Protein AF-A0A2B7Y6G8-F1 (afdb_monomer)

Organism: 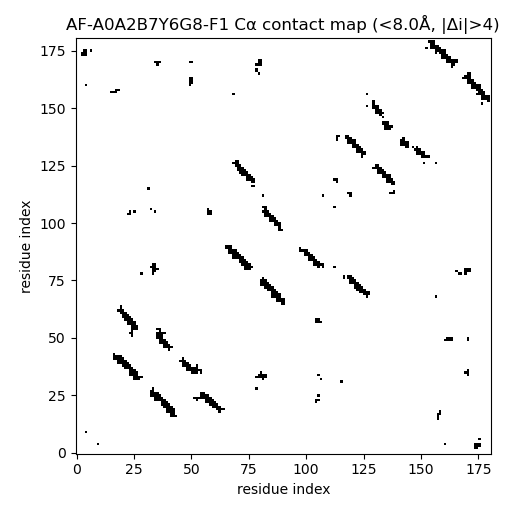NCBI:txid1447875

Nearest PDB structures (foldseek):
  7fdp-assembly1_A  TM=6.425E-01  e=4.457E-06  Photorhabdus akhurstii
  3x0u-assembly2_B  TM=7.146E-01  e=7.059E-05  Vibrio parahaemolyticus M0605
  7v4z-assembly4_G  TM=5.806E-01  e=6.514E-02  Hordeum vulgare
  1ouw-assembly2_C  TM=4.441E-01  e=1.500E-01  Calystegia sepium
  8xea-assembly1_E  TM=1.673E-01  e=2.803E-01  Severe acute respiratory syndrome coronavirus 2

Secondary structure (DSSP, 8-state):
--SB--GGGG-SS--SPPEEEEEEEEEEETTEEEEEEEEEEETTS-EEEEE---SEEEEEEEPPTT-EEEEEEEEEETTEEEEEEEEEE----SS--PPPEEEEESS--HHHHHHH-SEEEEEEEETTTTEEEEEEEETTEEEEPSSPPEEPPSSEEEEEEEES-SGGGPPEEEEEEE---

Mean predicted aligned error: 9.43 Å

Sequence (181 aa):
MPWIAPEKLLWEDGGSDRVVSVAAYQA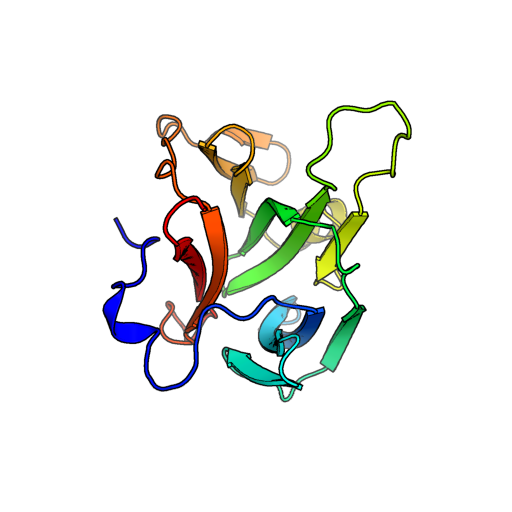SVYKTQYISGLIFTYKSGITRKIGRASGDLTRAITCSDCERLSLLEIFYGRYGLLKITLHFKVPTASHHSSEPQSLVLSSYTQESINRIEASVCHDYIDFSNSVYKRFLVEKNSHKEDDRPEQKLPDKEVIGLWGTNLGEHGALQLGVIFGKNR

Solvent-accessible surface area (backbone atoms only — not comparable to full-atom values): 10407 Å² total; per-residue (Å²): 138,84,60,68,66,63,77,78,80,72,65,82,79,76,78,99,51,50,74,31,30,49,32,33,11,32,41,76,55,96,90,41,64,27,45,35,14,36,37,40,29,27,71,87,66,53,70,50,77,29,55,49,70,80,50,52,76,68,49,73,49,78,56,64,96,66,52,40,79,35,34,40,37,39,33,32,44,94,74,29,28,42,34,39,36,45,29,32,38,65,88,70,98,67,96,69,82,68,77,69,50,71,44,74,53,44,96,62,52,75,72,54,48,53,72,77,39,71,49,32,41,36,41,41,40,31,61,78,76,31,38,35,46,52,30,40,40,36,66,96,43,83,41,70,42,93,66,77,77,39,76,50,73,98,42,40,77,56,48,73,49,56,39,46,81,33,76,97,52,12,44,41,76,38,55,36,72,40,77,71,129

pLDDT: mean 73.21, std 13.63, range [35.16, 90.31]

Structure (mmCIF, N/CA/C/O backbone):
data_AF-A0A2B7Y6G8-F1
#
_entry.id   AF-A0A2B7Y6G8-F1
#
loop_
_atom_site.group_PDB
_atom_site.id
_atom_site.type_symbol
_atom_site.label_atom_id
_atom_site.label_alt_id
_atom_site.label_comp_id
_atom_site.label_asym_id
_atom_site.label_entity_id
_atom_site.label_seq_id
_atom_site.pdbx_PDB_ins_code
_atom_site.Cartn_x
_atom_site.Cartn_y
_atom_site.Cartn_z
_atom_site.occupancy
_atom_site.B_iso_or_equiv
_atom_site.auth_seq_id
_atom_site.auth_comp_id
_atom_site.auth_asym_id
_atom_site.auth_atom_id
_atom_site.pdbx_PDB_model_num
ATOM 1 N N . MET A 1 1 ? -11.370 13.623 -8.833 1.00 37.81 1 MET A N 1
ATOM 2 C CA . MET A 1 1 ? -11.078 12.969 -7.540 1.00 37.81 1 MET A CA 1
ATOM 3 C C . MET A 1 1 ? -11.288 11.468 -7.690 1.00 37.81 1 MET A C 1
ATOM 5 O O . MET A 1 1 ? -12.436 11.110 -7.915 1.00 37.81 1 MET A O 1
ATOM 9 N N . PRO A 1 2 ? -10.250 10.607 -7.635 1.00 42.81 2 PRO A N 1
ATOM 10 C CA . PRO A 1 2 ? -10.459 9.164 -7.793 1.00 42.81 2 PRO A CA 1
ATOM 11 C C . PRO A 1 2 ? -10.188 8.300 -6.541 1.00 42.81 2 PRO A C 1
ATOM 13 O O . PRO A 1 2 ? -10.292 7.086 -6.637 1.00 42.81 2 PRO A O 1
ATOM 16 N N . TRP A 1 3 ? -9.869 8.861 -5.367 1.00 50.62 3 TRP A N 1
ATOM 17 C CA . TRP A 1 3 ? -9.418 8.044 -4.213 1.00 50.62 3 TRP A CA 1
ATOM 18 C C . TRP A 1 3 ? -10.522 7.609 -3.244 1.00 50.62 3 TRP A C 1
ATOM 20 O O . TRP A 1 3 ? -10.269 6.834 -2.325 1.00 50.62 3 TRP A O 1
ATOM 30 N N . ILE A 1 4 ? -11.745 8.096 -3.442 1.00 48.38 4 ILE A N 1
ATOM 31 C CA . ILE A 1 4 ? -12.898 7.713 -2.632 1.00 48.38 4 ILE A CA 1
ATOM 32 C C . ILE A 1 4 ? -13.690 6.714 -3.468 1.00 48.38 4 ILE A C 1
ATOM 34 O O . ILE A 1 4 ? -14.324 7.099 -4.452 1.00 48.38 4 ILE A O 1
ATOM 38 N N . ALA A 1 5 ? -13.629 5.430 -3.102 1.00 46.47 5 ALA A N 1
ATOM 39 C CA . ALA A 1 5 ? -14.579 4.467 -3.646 1.00 46.47 5 ALA A CA 1
ATOM 40 C C . ALA A 1 5 ? -15.995 4.970 -3.341 1.00 46.47 5 ALA A C 1
ATOM 42 O O . ALA A 1 5 ? -16.239 5.444 -2.225 1.00 46.47 5 ALA A O 1
ATOM 43 N N . PRO A 1 6 ? -16.943 4.848 -4.285 1.00 39.66 6 PRO A N 1
ATOM 44 C CA . PRO A 1 6 ? -18.342 5.062 -3.970 1.00 39.66 6 PRO A CA 1
ATOM 45 C C . PRO A 1 6 ? -18.679 4.151 -2.793 1.00 39.66 6 PRO A C 1
ATOM 47 O O . PRO A 1 6 ? -18.501 2.938 -2.912 1.00 39.66 6 PRO A O 1
ATOM 50 N N . GLU A 1 7 ? -19.156 4.719 -1.679 1.00 39.88 7 GLU A N 1
ATOM 51 C CA . GLU A 1 7 ? -19.520 3.968 -0.467 1.00 39.88 7 GLU A CA 1
ATOM 52 C C . GLU A 1 7 ? -20.321 2.706 -0.825 1.00 39.88 7 GLU A C 1
ATOM 54 O O . GLU A 1 7 ? -20.121 1.677 -0.205 1.00 39.88 7 GLU A O 1
ATOM 59 N N . LYS A 1 8 ? -21.131 2.743 -1.893 1.00 35.16 8 LYS A N 1
ATOM 60 C CA . LYS A 1 8 ? -21.985 1.655 -2.395 1.00 35.16 8 LYS A CA 1
ATOM 61 C C . LYS A 1 8 ? -21.280 0.445 -3.028 1.00 35.16 8 LYS A C 1
ATOM 63 O O . LYS A 1 8 ? -21.886 -0.616 -3.043 1.00 35.16 8 LYS A O 1
ATOM 68 N N . LEU A 1 9 ? -20.044 0.552 -3.523 1.00 38.16 9 LEU A N 1
ATOM 69 C CA . LEU A 1 9 ? -19.341 -0.577 -4.170 1.00 38.16 9 LEU A CA 1
ATOM 70 C C . LEU A 1 9 ? -18.739 -1.575 -3.156 1.00 38.16 9 LEU A C 1
ATOM 72 O O . LEU A 1 9 ? -18.184 -2.595 -3.546 1.00 38.16 9 LEU A O 1
ATOM 76 N N . LEU A 1 10 ? -18.827 -1.267 -1.856 1.00 44.69 10 LEU A N 1
ATOM 77 C CA . LEU A 1 10 ? -18.097 -1.942 -0.776 1.00 44.69 10 LEU A CA 1
ATOM 78 C C . LEU A 1 10 ? -18.972 -2.785 0.165 1.00 44.69 10 LEU A C 1
ATOM 80 O O . LEU A 1 10 ? -18.423 -3.521 0.991 1.00 44.69 10 LEU A O 1
ATOM 84 N N . TRP A 1 11 ? -20.300 -2.698 0.028 1.00 41.97 11 TRP A N 1
ATOM 85 C CA . TRP A 1 11 ? -21.286 -3.344 0.911 1.00 41.97 11 TRP A CA 1
ATOM 86 C C . TRP A 1 11 ? -22.008 -4.535 0.285 1.00 41.97 11 TRP A C 1
ATOM 88 O O . TRP A 1 11 ? -23.081 -4.896 0.763 1.00 41.97 11 TRP A O 1
ATOM 98 N N . GLU A 1 12 ? -21.452 -5.173 -0.743 1.00 40.09 12 GLU A N 1
ATOM 99 C CA . GLU A 1 12 ? -21.888 -6.542 -1.025 1.00 40.09 12 GLU A CA 1
ATOM 100 C C . GLU A 1 12 ? -21.250 -7.461 0.032 1.00 40.09 12 GLU A C 1
ATOM 102 O O . GLU A 1 12 ? -20.060 -7.777 0.011 1.00 40.09 12 GLU A O 1
ATOM 107 N N . ASP A 1 13 ? -22.087 -7.722 1.037 1.00 36.41 13 ASP A N 1
ATOM 108 C CA . ASP A 1 13 ? -22.003 -8.602 2.199 1.00 36.41 13 ASP A CA 1
ATOM 109 C C . ASP A 1 13 ? -20.893 -8.363 3.243 1.00 36.41 13 ASP A C 1
ATOM 111 O O . ASP A 1 13 ? -19.731 -8.754 3.107 1.00 36.41 13 ASP A O 1
ATOM 115 N N . GLY A 1 14 ? -21.318 -7.796 4.382 1.00 42.91 14 GLY A N 1
ATOM 116 C CA . GLY A 1 14 ? -20.795 -8.197 5.692 1.00 42.91 14 GLY A CA 1
ATOM 117 C C . GLY A 1 14 ? -19.979 -7.169 6.474 1.00 42.91 14 GLY A C 1
ATOM 118 O O . GLY A 1 14 ? -18.786 -7.363 6.646 1.00 42.91 14 GLY A O 1
ATOM 119 N N . GLY A 1 15 ? -20.645 -6.157 7.046 1.00 48.34 15 GLY A N 1
ATOM 120 C CA . GLY A 1 15 ? -20.218 -5.474 8.280 1.00 48.34 15 GLY A CA 1
ATOM 121 C C . GLY A 1 15 ? -18.879 -4.711 8.285 1.00 48.34 15 GLY A C 1
ATOM 122 O O . GLY A 1 15 ? -17.998 -4.873 7.451 1.00 48.34 15 GLY A O 1
ATOM 123 N N . SER A 1 16 ? -18.716 -3.835 9.279 1.00 54.84 16 SER A N 1
ATOM 124 C CA . SER A 1 16 ? -17.438 -3.172 9.572 1.00 54.84 16 SER A CA 1
ATOM 125 C C . SER A 1 16 ? -16.535 -4.147 10.326 1.00 54.84 16 SER A C 1
ATOM 127 O O . SER A 1 16 ? -16.486 -4.114 11.557 1.00 54.84 16 SER A O 1
ATOM 129 N N . ASP A 1 17 ? -15.856 -5.026 9.599 1.00 63.72 17 ASP A N 1
ATOM 130 C CA . ASP A 1 17 ? -14.901 -5.968 10.172 1.00 63.72 17 ASP A CA 1
ATOM 131 C C . ASP A 1 17 ? -13.452 -5.490 9.998 1.00 63.72 17 ASP A C 1
ATOM 133 O O . ASP A 1 17 ? -13.108 -4.810 9.032 1.00 63.72 17 ASP A O 1
ATOM 137 N N . ARG A 1 18 ? -12.590 -5.814 10.963 1.00 69.19 18 ARG A N 1
ATOM 138 C CA . ARG A 1 18 ? -11.219 -5.303 11.039 1.00 69.19 18 ARG A CA 1
ATOM 139 C C . ARG A 1 18 ? -10.257 -6.215 10.284 1.00 69.19 18 ARG A C 1
ATOM 141 O O . ARG A 1 18 ? -10.278 -7.422 10.493 1.00 69.19 18 ARG A O 1
ATOM 1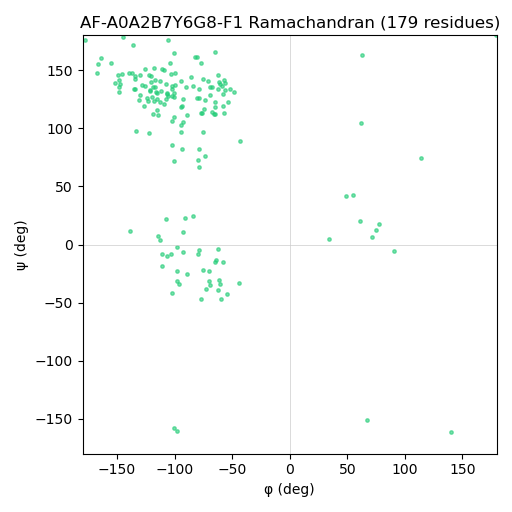48 N N . VAL A 1 19 ? -9.344 -5.641 9.497 1.00 73.44 19 VAL A N 1
ATOM 149 C CA . VAL A 1 19 ? -8.229 -6.384 8.885 1.00 73.44 19 VAL A CA 1
ATOM 150 C C . VAL A 1 19 ? -7.287 -6.913 9.974 1.00 73.44 19 VAL A C 1
ATOM 152 O O . VAL A 1 19 ? -6.744 -6.144 10.771 1.00 73.44 19 VAL A O 1
ATOM 155 N N . VAL A 1 20 ? -7.095 -8.231 9.989 1.00 75.75 20 VAL A N 1
ATOM 156 C CA . VAL A 1 20 ? -6.141 -8.937 10.856 1.00 75.75 20 VAL A CA 1
ATOM 157 C C . VAL A 1 20 ? -4.982 -9.517 10.070 1.00 75.75 20 VAL A C 1
ATOM 159 O O . VAL A 1 20 ? -3.966 -9.817 10.676 1.00 75.75 20 VAL A O 1
ATOM 162 N N . SER A 1 21 ? -5.095 -9.675 8.749 1.00 78.56 21 SER A N 1
ATOM 163 C CA . SER A 1 21 ? -3.962 -10.086 7.929 1.00 78.56 21 SER A CA 1
ATOM 164 C C . SER A 1 21 ? -3.969 -9.470 6.544 1.00 78.56 21 SER A C 1
ATOM 166 O O . SER A 1 21 ? -5.028 -9.250 5.957 1.00 78.56 21 SER A O 1
ATOM 168 N N . VAL A 1 22 ? -2.771 -9.212 6.020 1.00 80.69 22 VAL A N 1
ATOM 169 C CA . VAL A 1 22 ? -2.559 -8.788 4.637 1.00 80.69 22 VAL A CA 1
ATOM 170 C C . VAL A 1 22 ? -1.482 -9.658 4.012 1.00 80.69 22 VAL A C 1
ATOM 172 O O . VAL A 1 22 ? -0.392 -9.797 4.570 1.00 80.69 22 VAL A O 1
ATOM 175 N N . ALA A 1 23 ? -1.790 -10.213 2.844 1.00 84.94 23 ALA A N 1
ATOM 176 C CA . ALA A 1 23 ? -0.856 -10.918 1.987 1.00 84.94 23 ALA A CA 1
ATOM 177 C C . ALA A 1 23 ? -0.705 -10.189 0.653 1.00 84.94 23 ALA A C 1
ATOM 179 O O . ALA A 1 23 ? -1.701 -9.788 0.054 1.00 84.94 23 ALA A O 1
ATOM 180 N N . ALA A 1 24 ? 0.529 -10.036 0.176 1.00 87.12 24 ALA A N 1
ATOM 181 C CA . ALA A 1 24 ? 0.819 -9.401 -1.108 1.00 87.12 24 ALA A CA 1
ATOM 182 C C . ALA A 1 24 ? 1.473 -10.373 -2.084 1.00 87.12 24 ALA A C 1
ATOM 184 O O . ALA A 1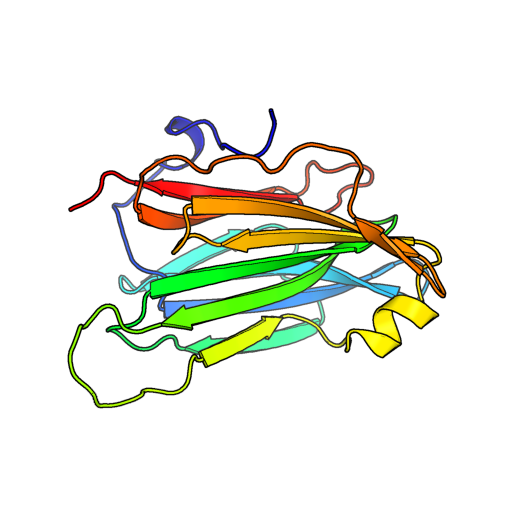 24 ? 2.307 -11.187 -1.691 1.00 87.12 24 ALA A O 1
ATOM 185 N N . TYR A 1 25 ? 1.092 -10.257 -3.353 1.00 87.44 25 TYR A N 1
ATOM 186 C CA . TYR A 1 25 ? 1.554 -11.103 -4.443 1.00 87.44 25 TYR A CA 1
ATOM 187 C C . TYR A 1 25 ? 2.211 -10.253 -5.511 1.00 87.44 25 TYR A C 1
ATOM 189 O O . TYR A 1 25 ? 1.633 -9.257 -5.954 1.00 87.44 25 TYR A O 1
ATOM 197 N N . GLN A 1 26 ? 3.380 -10.673 -5.976 1.00 87.38 26 GLN A N 1
ATOM 198 C CA . GLN A 1 26 ? 4.112 -9.976 -7.024 1.00 87.38 26 GLN A CA 1
ATOM 199 C C . GLN A 1 26 ? 4.109 -10.749 -8.341 1.00 87.38 26 GLN A C 1
ATOM 201 O O . GLN A 1 26 ? 4.027 -11.977 -8.367 1.00 87.38 26 GLN A O 1
ATOM 206 N N . ALA A 1 27 ? 4.172 -10.003 -9.440 1.00 84.81 27 ALA A N 1
ATOM 207 C CA . ALA A 1 27 ? 4.374 -10.539 -10.774 1.00 84.81 27 ALA A CA 1
ATOM 208 C C . ALA A 1 27 ? 5.430 -9.714 -11.510 1.00 84.81 27 ALA A C 1
ATOM 210 O O . ALA A 1 27 ? 5.472 -8.484 -11.403 1.00 84.81 27 ALA A O 1
ATOM 211 N N . SER A 1 28 ? 6.254 -10.403 -12.298 1.00 84.56 28 SER A N 1
ATOM 212 C CA . SER A 1 28 ? 7.268 -9.744 -13.110 1.00 84.56 28 SER A CA 1
ATOM 213 C C . SER A 1 28 ? 6.645 -9.150 -14.368 1.00 84.56 28 SER A C 1
ATOM 215 O O . SER A 1 28 ? 6.005 -9.852 -15.151 1.00 84.56 28 SER A O 1
ATOM 217 N N . VAL A 1 29 ? 6.882 -7.861 -14.586 1.00 80.19 29 VAL A N 1
ATOM 218 C CA . VAL A 1 29 ? 6.559 -7.139 -15.816 1.00 80.19 29 VAL A CA 1
ATOM 219 C C . VAL A 1 29 ? 7.842 -6.453 -16.274 1.00 80.19 29 VAL A C 1
ATOM 221 O O . VAL A 1 29 ? 8.434 -5.675 -15.533 1.00 80.19 29 VAL A O 1
ATOM 224 N N . TYR A 1 30 ? 8.329 -6.791 -17.471 1.00 81.44 30 TYR A N 1
ATOM 225 C CA . TYR A 1 30 ? 9.591 -6.270 -18.025 1.00 81.44 30 TYR A CA 1
ATOM 226 C C . TYR A 1 30 ? 10.798 -6.335 -17.064 1.00 81.44 30 TYR A C 1
ATOM 228 O O . TYR A 1 30 ? 11.610 -5.415 -17.024 1.00 81.44 30 TYR A O 1
ATOM 236 N N . LYS A 1 31 ? 10.950 -7.446 -16.323 1.00 82.44 31 LYS A N 1
ATOM 237 C CA . LYS A 1 31 ? 12.016 -7.683 -15.319 1.00 82.44 31 LYS A CA 1
ATOM 238 C C . LYS A 1 31 ? 11.893 -6.865 -14.022 1.00 82.44 31 LYS A C 1
ATOM 240 O O . LYS A 1 31 ? 12.764 -6.981 -13.163 1.00 82.44 31 LYS A O 1
ATOM 245 N N . THR A 1 32 ? 10.801 -6.128 -13.838 1.00 82.38 32 THR A N 1
ATOM 246 C CA . THR A 1 32 ? 10.465 -5.431 -12.589 1.00 82.38 32 THR A CA 1
ATOM 247 C C . THR A 1 32 ? 9.309 -6.143 -11.891 1.00 82.38 32 THR A C 1
ATOM 249 O O . THR A 1 32 ? 8.367 -6.588 -12.541 1.00 82.38 32 THR A O 1
ATOM 252 N N . GLN A 1 33 ? 9.383 -6.300 -10.570 1.00 85.88 33 GLN A N 1
ATOM 253 C CA . GLN A 1 33 ? 8.357 -6.967 -9.767 1.00 85.88 33 GLN A CA 1
ATOM 254 C C . GLN A 1 33 ? 7.301 -5.962 -9.304 1.00 85.88 33 GLN A C 1
ATOM 256 O O . GLN A 1 33 ? 7.564 -5.121 -8.450 1.00 85.88 33 GLN A O 1
ATOM 261 N N . TYR A 1 34 ? 6.084 -6.067 -9.821 1.00 86.12 34 TYR A N 1
ATOM 262 C CA . TYR A 1 34 ? 4.971 -5.229 -9.375 1.00 86.12 34 TYR A CA 1
ATOM 263 C C . TYR A 1 34 ? 4.041 -6.024 -8.469 1.00 86.12 34 TYR A C 1
ATOM 265 O O . TYR A 1 34 ? 3.845 -7.226 -8.660 1.00 86.12 34 TYR A O 1
ATOM 273 N N . ILE A 1 35 ? 3.441 -5.351 -7.489 1.00 87.50 35 ILE A N 1
ATOM 274 C CA . ILE A 1 35 ? 2.355 -5.914 -6.691 1.00 87.50 35 ILE A CA 1
ATOM 275 C C . ILE A 1 35 ? 1.173 -6.133 -7.634 1.00 87.50 35 ILE A C 1
ATOM 277 O O . ILE A 1 35 ? 0.573 -5.196 -8.157 1.00 87.50 35 ILE A O 1
ATOM 281 N N . SER A 1 36 ? 0.869 -7.403 -7.854 1.00 85.38 36 SER A N 1
ATOM 282 C CA . SER A 1 36 ? -0.159 -7.879 -8.774 1.00 85.38 36 SER A CA 1
ATOM 283 C C . SER A 1 36 ? -1.467 -8.210 -8.064 1.00 85.38 36 SER A C 1
ATOM 285 O O . SER A 1 36 ? -2.526 -8.183 -8.690 1.00 85.38 36 SER A O 1
ATOM 287 N N . GLY A 1 37 ? -1.416 -8.494 -6.760 1.00 85.94 37 GLY A N 1
ATOM 288 C CA . GLY A 1 37 ? -2.601 -8.750 -5.960 1.00 85.94 37 GLY A CA 1
ATOM 289 C C . GLY A 1 37 ? -2.360 -8.660 -4.460 1.00 85.94 3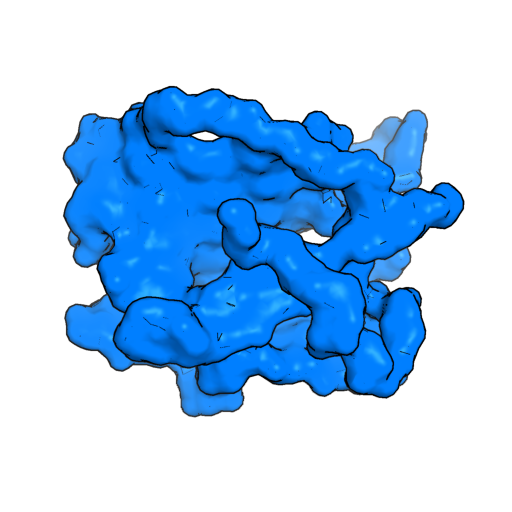7 GLY A C 1
ATOM 290 O O . GLY A 1 37 ? -1.234 -8.770 -3.978 1.00 85.94 37 GLY A O 1
ATOM 291 N N . LEU A 1 38 ? -3.452 -8.481 -3.728 1.00 85.00 38 LEU A N 1
ATOM 292 C CA . LEU A 1 38 ? -3.507 -8.433 -2.275 1.00 85.00 38 LEU A CA 1
ATOM 293 C C . LEU A 1 38 ? -4.611 -9.371 -1.785 1.00 85.00 38 LEU A C 1
ATOM 295 O O . LEU A 1 38 ? -5.643 -9.520 -2.439 1.00 85.00 38 LEU A O 1
ATOM 299 N N . ILE A 1 39 ? -4.413 -9.994 -0.632 1.00 85.00 39 ILE A N 1
ATOM 300 C CA . ILE A 1 39 ? -5.463 -10.705 0.096 1.00 85.00 39 ILE A CA 1
ATOM 301 C C . ILE A 1 39 ? -5.528 -10.121 1.500 1.00 85.00 39 ILE A C 1
ATOM 303 O O . ILE A 1 39 ? -4.521 -10.068 2.199 1.00 85.00 39 ILE A O 1
ATOM 307 N N . PHE A 1 40 ? -6.719 -9.696 1.896 1.00 79.88 40 PHE A N 1
ATOM 308 C CA . PHE A 1 40 ? -7.031 -9.194 3.223 1.00 79.88 40 PHE A CA 1
ATOM 309 C C . PHE A 1 40 ? -7.832 -10.248 3.966 1.00 79.88 40 PHE A C 1
ATOM 311 O O . PHE A 1 40 ? -8.853 -10.695 3.450 1.00 79.88 40 PHE A O 1
ATOM 318 N N . THR A 1 41 ? -7.403 -10.611 5.167 1.00 80.31 41 THR A N 1
ATOM 319 C CA . THR A 1 41 ? -8.188 -11.435 6.089 1.00 80.31 41 THR A CA 1
ATOM 320 C C . THR A 1 41 ? -8.700 -10.545 7.202 1.00 80.31 41 THR A C 1
ATOM 322 O O . THR A 1 41 ? -7.929 -9.788 7.800 1.00 80.31 41 THR A O 1
ATOM 325 N N . TYR A 1 42 ? -9.992 -10.637 7.478 1.00 77.38 42 TYR A N 1
ATOM 326 C CA . TYR A 1 42 ? -10.655 -9.875 8.523 1.00 77.38 42 TYR A CA 1
ATOM 327 C C . TYR A 1 42 ? -10.876 -10.726 9.779 1.00 77.38 42 TYR A C 1
ATOM 329 O O . TYR A 1 42 ? -10.743 -11.950 9.736 1.00 77.38 42 TYR A O 1
ATOM 337 N N . LYS A 1 43 ? -11.181 -10.091 10.915 1.00 74.88 43 LYS A N 1
ATOM 338 C CA . LYS A 1 43 ? -11.326 -10.767 12.214 1.00 74.88 43 LYS A CA 1
ATOM 339 C C . LYS A 1 43 ? -12.446 -11.812 12.225 1.00 74.88 43 LYS A C 1
ATOM 341 O O . LYS A 1 43 ? -12.314 -12.822 12.907 1.00 74.88 43 LYS A O 1
ATOM 346 N N . SER A 1 44 ? -13.507 -11.616 11.446 1.00 76.12 44 SER A N 1
ATOM 347 C CA . SER A 1 44 ? -14.564 -12.615 11.215 1.00 76.12 44 SER A CA 1
ATOM 348 C C . SER A 1 44 ? -14.078 -13.874 10.494 1.00 76.12 44 SER A C 1
ATOM 350 O O . SER A 1 44 ? -14.810 -14.857 10.435 1.00 76.12 44 SER A O 1
ATOM 352 N N . GLY A 1 45 ? -12.874 -13.851 9.916 1.00 77.88 45 GLY A N 1
ATOM 353 C CA . GLY A 1 45 ? -12.345 -14.902 9.051 1.00 77.88 45 GLY A CA 1
ATOM 354 C C . GLY A 1 45 ? -12.664 -14.702 7.568 1.00 77.88 45 GLY A C 1
ATOM 355 O O . GLY A 1 45 ? -12.142 -15.445 6.740 1.00 77.88 45 GLY A O 1
ATOM 356 N N . ILE A 1 46 ? -13.465 -13.692 7.203 1.00 80.25 46 ILE A N 1
ATOM 357 C CA . ILE A 1 46 ? -13.703 -13.344 5.796 1.00 80.25 46 ILE A CA 1
ATOM 358 C C . ILE A 1 46 ? -12.374 -12.959 5.141 1.00 80.25 46 ILE A C 1
ATOM 360 O O . ILE A 1 46 ? -11.568 -12.230 5.719 1.00 80.25 46 ILE A O 1
ATOM 364 N N . THR A 1 47 ? -12.156 -13.420 3.911 1.00 80.12 47 THR A N 1
ATOM 365 C CA . THR A 1 47 ? -11.010 -13.017 3.092 1.00 80.12 47 THR A CA 1
ATOM 366 C C . THR A 1 47 ? -11.471 -12.276 1.849 1.00 80.12 47 THR A C 1
ATOM 368 O O . THR A 1 47 ? -12.326 -12.779 1.120 1.00 80.12 47 THR A O 1
ATOM 371 N N . ARG A 1 48 ? -10.872 -11.120 1.554 1.00 78.25 48 ARG A N 1
ATOM 372 C CA . ARG A 1 48 ? -11.100 -10.382 0.307 1.00 78.25 48 ARG A CA 1
ATOM 373 C C . ARG A 1 48 ? -9.828 -10.330 -0.516 1.00 78.25 48 ARG A C 1
ATOM 375 O O . ARG A 1 48 ? -8.763 -9.969 -0.023 1.00 78.25 48 ARG A O 1
ATOM 382 N N . LYS A 1 49 ? -9.957 -10.680 -1.790 1.00 81.62 49 LYS A N 1
ATOM 383 C CA . LYS A 1 49 ? -8.873 -10.648 -2.766 1.00 81.62 49 LYS A CA 1
ATOM 384 C C . LYS A 1 49 ? -9.019 -9.417 -3.643 1.00 81.62 49 LYS A C 1
ATOM 386 O O . LYS A 1 49 ? -10.093 -9.151 -4.172 1.00 81.62 49 LYS A O 1
ATOM 391 N N . ILE A 1 50 ? -7.913 -8.717 -3.835 1.00 80.62 50 ILE A N 1
ATOM 392 C CA . ILE A 1 50 ? -7.797 -7.594 -4.750 1.00 80.62 50 ILE A CA 1
ATOM 393 C C . ILE A 1 50 ? -6.761 -7.962 -5.797 1.00 80.62 50 ILE A C 1
ATOM 395 O O . ILE A 1 50 ? -5.629 -8.318 -5.481 1.00 80.62 50 ILE A O 1
ATOM 399 N N . GLY A 1 51 ? -7.166 -7.916 -7.056 1.00 79.31 51 GLY A N 1
ATOM 400 C CA . GLY A 1 51 ? -6.303 -8.228 -8.178 1.00 79.31 51 GLY A CA 1
ATOM 401 C C . GLY A 1 51 ? -5.850 -9.684 -8.293 1.00 79.31 51 GLY A C 1
ATOM 402 O O . GLY A 1 51 ? -6.559 -10.625 -7.924 1.00 79.31 51 GLY A O 1
ATOM 403 N N . ARG A 1 52 ? -4.666 -9.899 -8.874 1.00 82.19 52 ARG A N 1
ATOM 404 C CA . ARG A 1 52 ? -4.138 -11.221 -9.231 1.00 82.19 52 ARG A CA 1
ATOM 405 C C . ARG A 1 52 ? -3.248 -11.799 -8.128 1.00 82.19 52 ARG A C 1
ATOM 407 O O . ARG A 1 52 ? -2.029 -11.808 -8.212 1.00 82.19 52 ARG A O 1
ATOM 414 N N . ALA A 1 53 ? -3.876 -12.389 -7.120 1.00 80.19 53 ALA A N 1
ATOM 415 C CA . ALA A 1 53 ? -3.199 -13.225 -6.125 1.00 80.19 53 ALA A CA 1
ATOM 416 C C . ALA A 1 53 ? -2.908 -14.641 -6.665 1.00 80.19 53 ALA A C 1
ATOM 418 O O . ALA A 1 53 ? -3.566 -15.602 -6.274 1.00 80.19 53 ALA A O 1
ATOM 419 N N . SER A 1 54 ? -2.023 -14.748 -7.657 1.00 73.69 54 SER A N 1
ATOM 420 C CA . SER A 1 54 ? -1.531 -16.032 -8.194 1.00 73.69 54 SER A CA 1
ATOM 421 C C . SER A 1 54 ? -0.022 -16.013 -8.476 1.00 73.69 54 SER A C 1
ATOM 423 O O . SER A 1 54 ? 0.457 -16.858 -9.227 1.00 73.69 54 SER A O 1
ATOM 425 N N . GLY A 1 55 ? 0.680 -14.982 -7.998 1.00 69.44 55 GLY A N 1
ATOM 426 C CA . GLY A 1 55 ? 2.123 -14.795 -8.167 1.00 69.44 55 GLY A CA 1
ATOM 427 C C . GLY A 1 55 ? 2.908 -15.210 -6.925 1.00 69.44 55 GLY A C 1
ATOM 428 O O . GLY A 1 55 ? 2.398 -15.955 -6.087 1.00 69.44 55 GLY A O 1
ATOM 429 N N . ASP A 1 56 ? 4.124 -14.689 -6.784 1.00 77.69 56 ASP A N 1
ATOM 430 C CA . ASP A 1 56 ? 4.973 -14.984 -5.630 1.00 77.69 56 ASP A CA 1
ATOM 431 C C . ASP A 1 56 ? 4.447 -14.259 -4.390 1.00 77.69 56 ASP A C 1
ATOM 433 O O . ASP A 1 56 ? 4.278 -13.034 -4.396 1.00 77.69 56 ASP A O 1
ATOM 437 N N . LEU A 1 57 ? 4.182 -15.016 -3.321 1.00 80.75 57 LEU A N 1
ATOM 438 C CA . LEU A 1 57 ? 3.795 -14.455 -2.032 1.00 80.75 57 LEU A CA 1
ATOM 439 C C . LEU A 1 57 ? 4.990 -13.700 -1.447 1.00 80.75 57 LEU A C 1
ATOM 441 O O . LEU A 1 57 ? 5.997 -14.297 -1.078 1.00 80.75 57 LEU A O 1
ATOM 445 N N . THR A 1 58 ? 4.864 -12.384 -1.325 1.00 71.25 58 THR A N 1
ATOM 446 C CA . THR A 1 58 ? 5.923 -11.550 -0.755 1.00 71.25 58 THR A CA 1
ATOM 447 C C . THR A 1 58 ? 5.949 -11.670 0.763 1.00 71.25 58 THR A C 1
ATOM 449 O O . THR A 1 58 ? 7.009 -11.822 1.365 1.00 71.25 58 THR A O 1
ATOM 452 N N . ARG A 1 59 ? 4.778 -11.568 1.403 1.00 68.69 59 ARG A N 1
ATOM 453 C CA . ARG A 1 59 ? 4.645 -11.603 2.864 1.00 68.69 59 ARG A CA 1
ATOM 454 C C . ARG A 1 59 ? 3.186 -11.781 3.266 1.00 68.69 59 ARG A C 1
ATOM 456 O O . ARG A 1 59 ? 2.320 -11.255 2.575 1.00 68.69 59 ARG A O 1
ATOM 463 N N . ALA A 1 60 ? 2.941 -12.460 4.386 1.00 64.25 60 ALA A N 1
ATOM 464 C CA . ALA A 1 60 ? 1.669 -12.487 5.108 1.00 64.25 60 ALA A CA 1
ATOM 465 C C . ALA A 1 60 ? 1.937 -12.092 6.566 1.00 64.25 60 ALA A C 1
ATOM 467 O O . ALA A 1 60 ? 2.953 -12.502 7.130 1.00 64.25 60 ALA A O 1
ATOM 468 N N . ILE A 1 61 ? 1.094 -11.246 7.158 1.00 65.31 61 ILE A N 1
ATOM 469 C CA . ILE A 1 61 ? 1.337 -10.694 8.504 1.00 65.31 61 ILE A CA 1
ATOM 470 C C . ILE A 1 61 ? 0.038 -10.656 9.289 1.00 65.31 61 ILE A C 1
ATOM 472 O O . ILE A 1 61 ? -1.003 -10.432 8.682 1.00 65.31 61 ILE A O 1
ATOM 476 N N . THR A 1 62 ? 0.107 -10.842 10.607 1.00 67.00 62 THR A N 1
ATOM 477 C CA . THR A 1 62 ? -1.031 -10.698 11.521 1.00 67.00 62 THR A CA 1
ATOM 478 C C . THR A 1 62 ? -0.953 -9.356 12.257 1.00 67.00 62 THR A C 1
ATOM 480 O O . THR A 1 62 ? 0.086 -9.038 12.832 1.00 67.00 62 THR A O 1
ATOM 483 N N . CYS A 1 63 ? -2.024 -8.564 12.233 1.00 66.88 63 CYS A N 1
ATOM 484 C CA . CYS A 1 63 ? -2.141 -7.293 12.953 1.00 66.88 63 CYS A CA 1
ATOM 485 C C . CYS A 1 63 ? -2.623 -7.526 14.395 1.00 66.88 63 CYS A C 1
ATOM 487 O O . CYS A 1 63 ? -3.484 -8.378 14.621 1.00 66.88 63 CYS A O 1
ATOM 489 N N . SER A 1 64 ? -2.129 -6.741 15.359 1.00 68.69 64 SER A N 1
ATOM 490 C CA . SER A 1 64 ? -2.559 -6.846 16.761 1.00 68.69 64 SER A CA 1
ATOM 491 C C . SER A 1 64 ? -3.947 -6.241 16.981 1.00 68.69 64 SER A C 1
ATOM 493 O O . SER A 1 64 ? -4.265 -5.192 16.427 1.00 68.69 64 SER A O 1
ATOM 495 N N . ASP A 1 65 ? -4.762 -6.850 17.844 1.00 66.69 65 ASP A N 1
ATOM 496 C CA . ASP A 1 65 ? -6.177 -6.523 18.090 1.00 66.69 65 ASP A CA 1
ATOM 497 C C . ASP A 1 65 ? -6.468 -5.076 18.536 1.00 66.69 65 ASP A C 1
ATOM 499 O O . ASP A 1 65 ? -7.609 -4.618 18.409 1.00 66.69 65 ASP A O 1
ATOM 503 N N . CYS A 1 66 ? -5.452 -4.325 18.969 1.00 69.75 66 CYS A N 1
ATOM 504 C CA . CYS A 1 66 ? -5.592 -2.952 19.468 1.00 69.75 66 CYS A CA 1
ATOM 505 C C . CYS A 1 66 ? -5.076 -1.876 18.505 1.00 69.75 66 CYS A C 1
ATOM 507 O O . CYS A 1 66 ? -5.315 -0.694 18.725 1.00 69.75 66 CYS A O 1
ATOM 509 N N . GLU A 1 67 ? -4.388 -2.251 17.429 1.00 75.12 67 GLU A N 1
ATOM 510 C CA . GLU A 1 67 ? -3.766 -1.256 16.551 1.00 75.12 67 GLU A CA 1
ATOM 511 C C . GLU A 1 67 ? -4.746 -0.646 15.532 1.00 75.12 67 GLU A C 1
ATOM 513 O O . GLU A 1 67 ? -5.821 -1.176 15.243 1.00 75.12 67 GLU A O 1
ATOM 518 N N . ARG A 1 68 ? -4.391 0.502 14.969 1.00 76.44 68 ARG A N 1
ATOM 519 C CA . ARG A 1 68 ? -5.105 1.164 13.878 1.00 76.44 68 ARG A CA 1
ATOM 520 C C . ARG A 1 68 ? -4.109 1.613 12.828 1.00 76.44 68 ARG A C 1
ATOM 522 O O . ARG A 1 68 ? -2.989 1.988 13.165 1.00 76.44 68 ARG A O 1
ATOM 529 N N . LEU A 1 69 ? -4.517 1.554 11.563 1.00 80.25 69 LEU A N 1
ATOM 530 C CA . LEU A 1 69 ? -3.705 2.049 10.458 1.00 80.25 69 LEU A CA 1
ATOM 531 C C . LEU A 1 69 ? -3.576 3.572 10.597 1.00 80.25 69 LEU A C 1
ATOM 533 O O . LEU A 1 69 ? -4.564 4.289 10.477 1.00 80.25 69 LEU A O 1
ATOM 537 N N . SER A 1 70 ? -2.370 4.055 10.879 1.00 85.31 70 SER A N 1
ATOM 538 C CA . SER A 1 70 ? -2.086 5.476 11.095 1.00 85.31 70 SER A CA 1
ATOM 539 C C . SER A 1 70 ? -1.534 6.167 9.855 1.00 85.31 70 SER A C 1
ATOM 541 O O . SER A 1 70 ? -1.762 7.358 9.671 1.00 85.31 70 SER A O 1
ATOM 543 N N . LEU A 1 71 ? -0.790 5.427 9.031 1.00 87.94 71 LEU A N 1
ATOM 544 C CA . LEU A 1 71 ? -0.146 5.938 7.826 1.00 87.94 71 LEU A CA 1
ATOM 545 C C . LEU A 1 71 ? -0.095 4.835 6.762 1.00 87.94 71 LEU A C 1
ATOM 547 O O . LEU A 1 71 ? 0.199 3.676 7.062 1.00 87.94 71 LEU A O 1
ATOM 551 N N . LEU A 1 72 ? -0.381 5.208 5.520 1.00 88.75 72 LEU A N 1
ATOM 552 C CA . LEU A 1 72 ? -0.248 4.371 4.336 1.00 88.75 72 LEU A CA 1
ATOM 553 C C . LEU A 1 72 ? 0.676 5.069 3.335 1.00 88.75 72 LEU A C 1
ATOM 555 O O . LEU A 1 72 ? 0.406 6.191 2.917 1.00 88.75 72 LEU A O 1
ATOM 559 N N . GLU A 1 73 ? 1.746 4.385 2.944 1.00 90.31 73 GLU A N 1
ATOM 560 C CA . GLU A 1 73 ? 2.657 4.828 1.888 1.00 90.31 73 GLU A CA 1
ATOM 561 C C . GLU A 1 73 ? 2.529 3.901 0.683 1.00 90.31 73 GLU A C 1
ATOM 563 O O . GLU A 1 73 ? 2.568 2.676 0.825 1.00 90.31 73 GLU A O 1
ATOM 568 N N . ILE A 1 74 ? 2.393 4.467 -0.512 1.00 89.19 74 ILE A N 1
ATOM 569 C CA . ILE A 1 74 ? 2.241 3.704 -1.752 1.00 89.19 74 ILE A CA 1
ATOM 570 C C . ILE A 1 74 ? 3.224 4.239 -2.783 1.00 89.19 74 ILE A C 1
ATOM 572 O O . ILE A 1 74 ? 3.188 5.414 -3.131 1.00 89.19 74 ILE A O 1
ATOM 576 N N . PHE A 1 75 ? 4.058 3.356 -3.319 1.00 88.38 75 PHE A N 1
ATOM 577 C CA . PHE A 1 75 ? 4.931 3.645 -4.448 1.00 88.38 75 PHE A CA 1
ATOM 578 C C . PHE A 1 75 ? 4.394 2.959 -5.691 1.00 88.38 75 PHE A C 1
ATOM 580 O O . PHE A 1 75 ? 4.156 1.746 -5.679 1.00 88.38 75 PHE A O 1
ATOM 587 N N . TYR A 1 76 ? 4.263 3.710 -6.777 1.00 87.38 76 TYR A N 1
ATOM 588 C CA . TYR A 1 76 ? 3.891 3.171 -8.078 1.00 87.38 76 TYR A CA 1
ATOM 589 C C . TYR A 1 76 ? 4.765 3.750 -9.183 1.00 87.38 76 TYR A C 1
ATOM 591 O O . TYR A 1 76 ? 5.052 4.946 -9.228 1.00 87.38 76 TYR A O 1
ATOM 599 N N . GLY A 1 77 ? 5.227 2.847 -10.041 1.00 84.69 77 GLY A N 1
ATOM 600 C CA . GLY A 1 77 ? 6.028 3.160 -11.214 1.00 84.69 77 GLY A CA 1
ATOM 601 C C . GLY A 1 77 ? 5.169 3.206 -12.468 1.00 84.69 77 GLY A C 1
ATOM 602 O O . GLY A 1 77 ? 3.940 3.288 -12.407 1.00 84.69 77 GLY A O 1
ATOM 603 N N . ARG A 1 78 ? 5.824 3.078 -13.621 1.00 81.75 78 ARG A N 1
ATOM 604 C CA . ARG A 1 78 ? 5.169 3.183 -14.929 1.00 81.75 78 ARG A CA 1
ATOM 605 C C . ARG A 1 78 ? 4.078 2.130 -15.149 1.00 81.75 78 ARG A C 1
ATOM 607 O O . ARG A 1 78 ? 3.099 2.418 -15.827 1.00 81.75 78 ARG A O 1
ATOM 614 N N . TYR A 1 79 ? 4.252 0.924 -14.608 1.00 81.25 79 TYR A N 1
ATOM 615 C CA . TYR A 1 79 ? 3.369 -0.218 -14.889 1.00 81.25 79 TYR A CA 1
ATOM 616 C C . TYR A 1 79 ? 2.555 -0.705 -13.682 1.00 81.25 79 TYR A C 1
ATOM 618 O O . TYR A 1 79 ? 1.878 -1.727 -13.776 1.00 81.25 79 TYR A O 1
ATOM 626 N N . GLY A 1 80 ? 2.594 0.013 -12.555 1.00 84.94 80 GLY A N 1
ATOM 627 C CA . GLY A 1 80 ? 1.752 -0.288 -11.398 1.00 84.94 80 GLY A CA 1
ATOM 628 C C . GLY A 1 80 ? 2.448 -0.143 -10.049 1.00 84.94 80 GLY A C 1
ATOM 629 O O . GLY A 1 80 ? 3.482 0.514 -9.918 1.00 84.94 80 GLY A O 1
ATOM 630 N N . LEU A 1 81 ? 1.849 -0.763 -9.029 1.00 87.38 81 LEU A N 1
ATOM 631 C CA . LEU A 1 81 ? 2.301 -0.691 -7.640 1.00 87.38 81 LEU A CA 1
ATOM 632 C C . LEU A 1 81 ? 3.628 -1.431 -7.446 1.00 87.38 81 LEU A C 1
ATOM 634 O O . LEU A 1 81 ? 3.755 -2.601 -7.795 1.00 87.38 81 LEU A O 1
ATOM 638 N N . LEU A 1 82 ? 4.601 -0.765 -6.836 1.00 87.94 82 LEU A N 1
ATOM 639 C CA . LEU A 1 82 ? 5.921 -1.316 -6.518 1.00 87.94 82 LEU A CA 1
ATOM 640 C C . LEU A 1 82 ? 6.029 -1.699 -5.042 1.00 87.94 82 LEU A C 1
ATOM 642 O O . LEU A 1 82 ? 6.597 -2.739 -4.699 1.00 87.94 82 LEU A O 1
ATOM 646 N N . LYS A 1 83 ? 5.502 -0.846 -4.159 1.00 88.62 83 LYS A N 1
ATOM 647 C CA . LYS A 1 83 ? 5.616 -1.006 -2.709 1.00 88.62 83 LYS A CA 1
ATOM 648 C C . LYS A 1 83 ? 4.429 -0.381 -1.998 1.00 88.62 83 LYS A C 1
ATOM 650 O O . LYS A 1 83 ? 4.013 0.719 -2.340 1.00 88.62 83 LYS A O 1
ATOM 655 N N . ILE A 1 84 ? 3.933 -1.077 -0.983 1.00 88.56 84 ILE A N 1
ATOM 656 C CA . ILE A 1 84 ? 2.969 -0.547 -0.020 1.00 88.56 84 ILE A CA 1
ATOM 657 C C . ILE A 1 84 ? 3.605 -0.654 1.365 1.00 88.56 84 ILE A C 1
ATOM 659 O O . ILE A 1 84 ? 4.119 -1.718 1.713 1.00 88.56 84 ILE A O 1
ATOM 663 N N . THR A 1 85 ? 3.561 0.418 2.151 1.00 88.75 85 THR A N 1
ATOM 664 C CA . THR A 1 85 ? 3.897 0.387 3.576 1.00 88.75 85 THR A CA 1
ATOM 665 C C . THR A 1 85 ? 2.661 0.726 4.398 1.00 88.75 85 THR A C 1
ATOM 667 O O . THR A 1 85 ? 2.043 1.767 4.192 1.00 88.75 85 THR A O 1
ATOM 670 N N . LEU A 1 86 ? 2.305 -0.144 5.339 1.00 85.69 86 LEU A N 1
ATOM 671 C CA . LEU A 1 86 ? 1.210 0.059 6.285 1.00 85.69 86 LEU A CA 1
ATOM 672 C C . LEU A 1 86 ? 1.798 0.301 7.672 1.00 85.69 86 LEU A C 1
ATOM 674 O O . LEU A 1 86 ? 2.501 -0.560 8.194 1.00 85.69 86 LEU A O 1
ATOM 678 N N . HIS A 1 87 ? 1.501 1.442 8.275 1.00 86.62 87 HIS A N 1
ATOM 679 C CA . HIS A 1 87 ? 1.965 1.791 9.616 1.00 86.62 87 HIS A CA 1
ATOM 680 C C . HIS A 1 87 ? 0.810 1.714 10.597 1.00 86.62 87 HIS A C 1
ATOM 682 O O . HIS A 1 87 ? -0.213 2.372 10.401 1.00 86.62 87 HIS A O 1
ATOM 688 N N . PHE A 1 88 ? 0.986 0.941 11.660 1.00 82.06 88 PHE A N 1
ATOM 689 C CA . PHE A 1 88 ? -0.023 0.708 12.679 1.00 82.06 88 PHE A CA 1
ATOM 690 C C . PHE A 1 88 ? 0.387 1.332 14.019 1.00 82.06 88 PHE A C 1
ATOM 692 O O . PHE A 1 88 ? 1.558 1.304 14.399 1.00 82.06 88 PHE A O 1
ATOM 699 N N . LYS A 1 89 ? -0.583 1.912 14.736 1.00 80.69 89 LYS A N 1
ATOM 700 C CA . LYS A 1 89 ? -0.407 2.504 16.073 1.00 80.69 89 LYS A CA 1
ATOM 701 C C . LYS A 1 89 ? -1.559 2.123 16.998 1.00 80.69 89 LYS A C 1
ATOM 703 O O . LYS A 1 89 ? -2.695 2.000 16.547 1.00 80.69 89 LYS A O 1
ATOM 708 N N . VAL A 1 90 ? -1.289 1.975 18.293 1.00 76.25 90 VAL A N 1
ATOM 709 C CA . VAL A 1 90 ? -2.333 1.772 19.312 1.00 76.25 90 VAL A CA 1
ATOM 710 C C . VAL A 1 90 ? -2.966 3.125 19.678 1.00 76.25 90 VAL A C 1
ATOM 712 O O . VAL A 1 90 ? -2.233 4.040 20.061 1.00 76.25 90 VAL A O 1
ATOM 715 N N . PRO A 1 91 ? -4.300 3.288 19.603 1.00 65.19 91 PRO A N 1
ATOM 716 C CA . PRO A 1 91 ? -4.972 4.526 19.995 1.00 65.19 91 PRO A CA 1
ATOM 717 C C . PRO A 1 91 ? -5.134 4.622 21.525 1.00 65.19 91 PRO A C 1
ATOM 719 O O . PRO A 1 91 ? -6.234 4.463 22.036 1.00 65.19 91 PRO A O 1
ATOM 722 N N . THR A 1 92 ? -4.068 4.867 22.297 1.00 62.03 92 THR A N 1
ATOM 723 C CA . THR A 1 92 ? -4.209 5.219 23.732 1.00 62.03 92 THR A CA 1
ATOM 724 C C . THR A 1 92 ? -3.117 6.151 24.256 1.00 62.03 92 THR A C 1
ATOM 726 O O . THR A 1 92 ? -1.938 6.001 23.950 1.00 62.03 92 THR A O 1
ATOM 729 N N . ALA A 1 93 ? -3.550 7.080 25.114 1.00 48.88 93 ALA A N 1
ATOM 730 C CA . ALA A 1 93 ? -2.847 8.246 25.649 1.00 48.88 93 ALA A CA 1
ATOM 731 C C . ALA A 1 93 ? -1.935 7.993 26.875 1.00 48.88 93 ALA A C 1
ATOM 733 O O . ALA A 1 93 ? -1.689 8.913 27.650 1.00 48.88 93 ALA A O 1
ATOM 734 N N . SER A 1 94 ? -1.423 6.780 27.095 1.00 43.50 94 SER A N 1
ATOM 735 C CA . SER A 1 94 ? -0.612 6.480 28.287 1.00 43.50 94 SER A CA 1
ATOM 736 C C . SER A 1 94 ? 0.661 5.711 27.947 1.00 43.50 94 SER A C 1
ATOM 738 O O . SER A 1 94 ? 0.621 4.497 27.791 1.00 43.50 94 SER A O 1
ATOM 740 N N . HIS A 1 95 ? 1.762 6.464 27.837 1.00 40.78 95 HIS A N 1
ATOM 741 C CA . HIS A 1 95 ? 3.175 6.205 28.186 1.00 40.78 95 HIS A CA 1
ATOM 742 C C . HIS A 1 95 ? 3.843 4.817 28.067 1.00 40.78 95 HIS A C 1
ATOM 744 O O . HIS A 1 95 ? 5.032 4.716 28.363 1.00 40.78 95 HIS A O 1
ATOM 750 N N . HIS A 1 96 ? 3.199 3.777 27.550 1.00 44.97 96 HIS A N 1
ATOM 751 C CA . HIS A 1 96 ? 3.881 2.570 27.099 1.00 44.97 96 HIS A CA 1
ATOM 752 C C . HIS A 1 96 ? 3.962 2.606 25.580 1.00 44.97 96 HIS A C 1
ATOM 754 O O . HIS A 1 96 ? 3.094 2.109 24.869 1.00 44.97 96 HIS A O 1
ATOM 760 N N . SER A 1 97 ? 5.021 3.277 25.123 1.00 45.00 97 SER A N 1
ATOM 761 C CA . SER A 1 97 ? 5.541 3.291 23.756 1.00 45.00 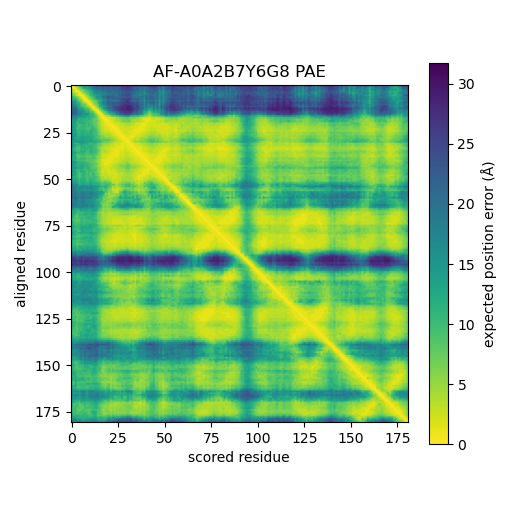97 SER A CA 1
ATOM 762 C C . SER A 1 97 ? 5.548 1.878 23.166 1.00 45.00 97 SER A C 1
ATOM 764 O O . SER A 1 97 ? 6.533 1.151 23.286 1.00 45.00 97 SER A O 1
ATOM 766 N N . SER A 1 98 ? 4.445 1.475 22.539 1.00 54.00 98 SER A N 1
ATOM 767 C CA . SER A 1 98 ? 4.466 0.377 21.579 1.00 54.00 98 SER A CA 1
ATOM 768 C C . SER A 1 98 ? 5.120 0.966 20.337 1.00 54.00 98 SER A C 1
ATOM 770 O O . SER A 1 98 ? 4.609 1.952 19.799 1.00 54.00 98 SER A O 1
ATOM 772 N N . GLU A 1 99 ? 6.282 0.453 19.934 1.00 58.03 99 GLU A N 1
ATOM 773 C CA . GLU A 1 99 ? 6.924 0.933 18.712 1.00 58.03 99 GLU A CA 1
ATOM 774 C C . GLU A 1 99 ? 5.945 0.788 17.534 1.00 58.03 99 GLU A C 1
ATOM 776 O O . GLU A 1 99 ? 5.297 -0.255 17.410 1.00 58.03 99 GLU A O 1
ATOM 781 N N . PRO A 1 100 ? 5.785 1.822 16.691 1.00 62.06 100 PRO A N 1
ATOM 782 C CA . PRO A 1 100 ? 4.874 1.765 15.557 1.00 62.06 100 PRO A CA 1
ATOM 783 C C . PRO A 1 100 ? 5.250 0.601 14.636 1.00 62.06 100 PRO A C 1
ATOM 785 O O . PRO A 1 100 ? 6.346 0.562 14.070 1.00 62.06 100 PRO A O 1
ATOM 788 N N . GLN A 1 101 ? 4.328 -0.345 14.458 1.00 74.44 101 GLN A N 1
ATOM 789 C CA . GLN A 1 101 ? 4.559 -1.492 13.594 1.00 74.44 101 GLN A CA 1
ATOM 790 C C . GLN A 1 101 ? 4.409 -1.060 12.132 1.00 74.44 101 GLN A C 1
ATOM 792 O O . GLN A 1 101 ? 3.322 -0.712 11.670 1.00 74.44 101 GLN A O 1
ATOM 797 N N . SER A 1 102 ? 5.518 -1.088 11.392 1.00 79.69 102 SER A N 1
ATOM 798 C CA . SER A 1 102 ? 5.550 -0.792 9.956 1.00 79.69 102 SER A CA 1
ATOM 799 C C . SER A 1 102 ? 5.598 -2.085 9.148 1.00 79.69 102 SER A C 1
ATOM 801 O O . SER A 1 102 ? 6.470 -2.931 9.356 1.00 79.69 102 SER A O 1
ATOM 803 N N . LEU A 1 103 ? 4.681 -2.244 8.198 1.00 79.69 103 LEU A N 1
ATOM 804 C CA . LEU A 1 103 ? 4.579 -3.420 7.34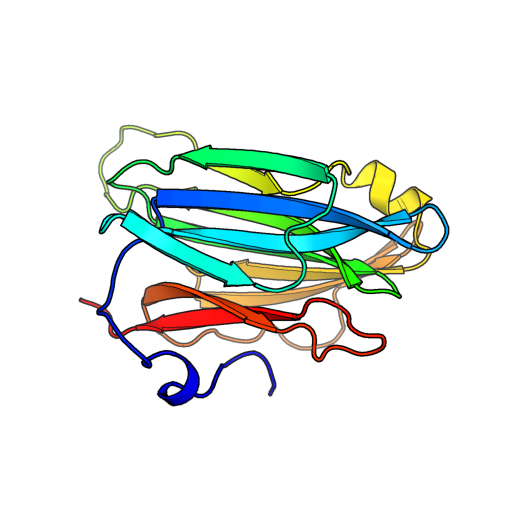0 1.00 79.69 103 LEU A CA 1
ATOM 805 C C . LEU A 1 103 ? 4.870 -3.043 5.898 1.00 79.69 103 LEU A C 1
ATOM 807 O O . LEU A 1 103 ? 4.070 -2.371 5.257 1.00 79.69 103 LEU A O 1
ATOM 811 N N . VAL A 1 104 ? 5.992 -3.525 5.373 1.00 85.12 104 VAL A N 1
ATOM 812 C CA . VAL A 1 104 ? 6.360 -3.340 3.968 1.00 85.12 104 VAL A CA 1
ATOM 813 C C . VAL A 1 104 ? 5.904 -4.551 3.157 1.00 85.12 104 VAL A C 1
ATOM 815 O O . VAL A 1 104 ? 6.359 -5.674 3.383 1.00 85.12 104 VAL A O 1
ATOM 818 N N . LEU A 1 105 ? 5.017 -4.309 2.198 1.00 83.62 105 LEU A N 1
ATOM 819 C CA . LEU A 1 105 ? 4.511 -5.273 1.226 1.00 83.62 105 LEU A CA 1
ATOM 820 C C . LEU A 1 105 ? 5.241 -5.068 -0.106 1.00 83.62 105 LEU A C 1
ATOM 822 O O . LEU A 1 105 ? 4.699 -4.504 -1.053 1.00 83.62 105 LEU A O 1
ATOM 826 N N . SER A 1 106 ? 6.515 -5.450 -0.149 1.00 81.19 106 SER A N 1
ATOM 827 C CA . SER A 1 106 ? 7.347 -5.422 -1.354 1.00 81.19 106 SER A CA 1
ATOM 828 C C . SER A 1 106 ? 8.622 -6.229 -1.137 1.00 81.19 106 SER A C 1
ATOM 830 O O . SER A 1 106 ? 9.087 -6.365 -0.006 1.00 81.19 106 SER A O 1
ATOM 832 N N . SER A 1 107 ? 9.211 -6.707 -2.227 1.00 76.00 107 SER A N 1
ATOM 833 C CA . SER A 1 107 ? 10.605 -7.160 -2.273 1.00 76.00 107 SER A CA 1
ATOM 834 C C . SER A 1 107 ? 11.609 -6.003 -2.396 1.00 76.00 107 SER A C 1
ATOM 836 O O . SER A 1 107 ? 12.812 -6.224 -2.266 1.00 76.00 107 SER A O 1
ATOM 838 N N . TYR A 1 108 ? 11.142 -4.770 -2.620 1.00 79.75 108 TYR A N 1
ATOM 839 C CA . TYR A 1 108 ? 11.998 -3.613 -2.855 1.00 79.75 108 TYR A CA 1
ATOM 840 C C . TYR A 1 108 ? 12.202 -2.725 -1.622 1.00 79.75 108 TYR A C 1
ATOM 842 O O . TYR A 1 108 ? 11.264 -2.347 -0.914 1.00 79.75 108 TYR A O 1
ATOM 850 N N . THR A 1 109 ? 13.452 -2.302 -1.428 1.00 77.94 109 THR A N 1
ATOM 851 C CA . THR A 1 109 ? 13.814 -1.144 -0.599 1.00 77.94 109 THR A CA 1
ATOM 852 C C . THR A 1 109 ? 13.617 0.153 -1.385 1.00 77.94 109 THR A C 1
ATOM 854 O O . THR A 1 109 ? 13.602 0.140 -2.618 1.00 77.94 109 THR A O 1
ATOM 857 N N . GLN A 1 110 ? 13.535 1.294 -0.693 1.00 70.69 110 GLN A N 1
ATOM 858 C CA . GLN A 1 110 ? 13.445 2.602 -1.355 1.00 70.69 110 GLN A CA 1
ATOM 859 C C . GLN A 1 110 ? 14.599 2.829 -2.345 1.00 70.69 110 GLN A C 1
ATOM 861 O O . GLN A 1 110 ? 14.391 3.271 -3.471 1.00 70.69 110 GLN A O 1
ATOM 866 N N . GLU A 1 111 ? 15.816 2.462 -1.946 1.00 72.88 111 GLU A N 1
ATOM 867 C CA . GLU A 1 111 ? 17.007 2.585 -2.788 1.00 72.88 111 GLU A CA 1
ATOM 868 C C . GLU A 1 111 ? 16.920 1.729 -4.052 1.00 72.88 111 GLU A C 1
ATOM 870 O O . GLU A 1 111 ? 17.343 2.162 -5.123 1.00 72.88 111 GLU A O 1
ATOM 875 N N . SER A 1 112 ? 16.366 0.516 -3.948 1.00 77.31 112 SER A N 1
ATOM 876 C CA . SER A 1 112 ? 16.203 -0.367 -5.104 1.00 77.31 112 SER A CA 1
ATOM 877 C C . SER A 1 112 ? 15.158 0.154 -6.093 1.00 77.31 112 SER A C 1
ATOM 879 O O . SER A 1 112 ? 15.381 0.064 -7.297 1.00 77.31 112 SER A O 1
ATOM 881 N N . ILE A 1 113 ? 14.087 0.794 -5.610 1.00 77.69 113 ILE A N 1
ATOM 882 C CA . ILE A 1 113 ? 13.060 1.426 -6.453 1.00 77.69 113 ILE A CA 1
ATOM 883 C C . ILE A 1 113 ? 13.688 2.511 -7.341 1.00 77.69 113 ILE A C 1
ATOM 885 O O . ILE A 1 113 ? 13.510 2.487 -8.559 1.00 77.69 113 ILE A O 1
ATOM 889 N N . ASN A 1 114 ? 14.523 3.378 -6.760 1.00 72.62 114 ASN A N 1
ATOM 890 C CA . ASN A 1 114 ? 15.208 4.464 -7.477 1.00 72.62 114 ASN A CA 1
ATOM 891 C C . ASN A 1 114 ? 16.215 3.975 -8.541 1.00 72.62 114 ASN A C 1
ATOM 893 O O . ASN A 1 114 ? 16.684 4.757 -9.371 1.00 72.62 114 ASN A O 1
ATOM 897 N N . ARG A 1 115 ? 16.608 2.693 -8.506 1.00 74.94 115 ARG A N 1
ATOM 898 C CA . ARG A 1 115 ? 17.494 2.088 -9.515 1.00 74.94 115 ARG A CA 1
ATOM 899 C C . ARG A 1 115 ? 16.726 1.497 -10.694 1.00 74.94 115 ARG A C 1
ATOM 901 O O . ARG A 1 115 ? 17.310 1.378 -11.768 1.00 74.94 115 ARG A O 1
ATOM 908 N N . ILE A 1 116 ? 15.471 1.110 -10.483 1.00 75.38 116 ILE A N 1
ATOM 909 C CA . ILE A 1 116 ? 14.678 0.329 -11.439 1.00 75.38 116 ILE A CA 1
ATOM 910 C C . ILE A 1 116 ? 13.781 1.231 -12.289 1.00 75.38 116 ILE A C 1
ATOM 912 O O . ILE A 1 116 ? 13.581 0.958 -13.469 1.00 75.38 116 ILE A O 1
ATOM 916 N N . GLU A 1 117 ? 13.286 2.325 -11.716 1.00 77.31 117 GLU A N 1
ATOM 917 C CA . GLU A 1 117 ? 12.404 3.275 -12.393 1.00 77.31 117 GLU A CA 1
ATOM 918 C C . GLU A 1 117 ? 13.045 4.666 -12.414 1.00 77.31 117 GLU A C 1
ATOM 920 O O . GLU A 1 117 ? 13.667 5.100 -11.445 1.00 77.31 117 GLU A O 1
ATOM 925 N N . ALA A 1 118 ? 12.911 5.373 -13.539 1.00 76.44 118 ALA A N 1
ATOM 926 C CA . ALA A 1 118 ? 13.452 6.728 -13.682 1.00 76.44 118 ALA A CA 1
ATOM 927 C C . ALA A 1 118 ? 12.683 7.752 -12.832 1.00 76.44 118 ALA A C 1
ATOM 929 O O . ALA A 1 118 ? 13.261 8.738 -12.371 1.00 76.44 118 ALA A O 1
ATOM 930 N N . SER A 1 119 ? 11.388 7.498 -12.642 1.00 81.88 119 SER A N 1
ATOM 931 C CA . SER A 1 119 ? 10.471 8.317 -11.867 1.00 81.88 119 SER A CA 1
ATOM 932 C C . SER A 1 119 ? 9.411 7.423 -11.229 1.00 81.88 119 SER A C 1
ATOM 934 O O . SER A 1 119 ? 8.899 6.502 -11.872 1.00 81.88 119 SER A O 1
ATOM 936 N N . VAL A 1 120 ? 9.118 7.670 -9.957 1.00 87.06 120 VAL A N 1
ATOM 937 C CA . VAL A 1 120 ? 8.151 6.915 -9.160 1.00 87.06 120 VAL A CA 1
ATOM 938 C C . VAL A 1 120 ? 7.286 7.892 -8.395 1.00 87.06 120 VAL A C 1
ATOM 940 O O . VAL A 1 120 ? 7.783 8.818 -7.758 1.00 87.06 120 VAL A O 1
ATOM 943 N N . CYS A 1 121 ? 5.984 7.665 -8.417 1.00 86.75 121 CYS A N 1
ATOM 944 C CA . CYS A 1 121 ? 5.074 8.418 -7.579 1.00 86.75 121 CYS A CA 1
ATOM 945 C C . CYS A 1 121 ? 5.011 7.785 -6.190 1.00 86.75 121 CYS A C 1
ATOM 947 O O . CYS A 1 121 ? 4.908 6.563 -6.061 1.00 86.75 121 CYS A O 1
ATOM 949 N N . HIS A 1 122 ? 5.041 8.628 -5.164 1.00 88.06 122 HIS A N 1
ATOM 950 C CA . HIS A 1 122 ? 4.873 8.240 -3.772 1.00 88.06 122 HIS A CA 1
ATOM 951 C C . HIS A 1 122 ? 3.646 8.945 -3.198 1.00 88.06 122 HIS A C 1
ATOM 953 O O . HIS A 1 122 ? 3.656 10.163 -3.032 1.00 88.06 122 HIS A O 1
ATOM 959 N N . ASP A 1 123 ? 2.606 8.181 -2.885 1.00 88.12 123 ASP A N 1
ATOM 960 C CA . ASP A 1 123 ? 1.446 8.669 -2.146 1.00 88.12 123 ASP A CA 1
ATOM 961 C C . ASP A 1 123 ? 1.667 8.417 -0.653 1.00 88.12 123 ASP A C 1
ATOM 963 O O . ASP A 1 123 ? 1.900 7.281 -0.239 1.00 88.12 123 ASP A O 1
ATOM 967 N N . TYR A 1 124 ? 1.570 9.479 0.141 1.00 88.19 124 TYR A N 1
ATOM 968 C CA . TYR A 1 124 ? 1.695 9.475 1.594 1.00 88.19 124 TYR A CA 1
ATOM 969 C C . TYR A 1 124 ? 0.352 9.885 2.197 1.00 88.19 124 TYR A C 1
ATOM 971 O O . TYR A 1 124 ? -0.121 11.004 1.985 1.00 88.19 124 TYR A O 1
ATOM 979 N N . ILE A 1 125 ? -0.280 8.966 2.923 1.00 89.38 125 ILE A N 1
ATOM 980 C CA . ILE A 1 125 ? -1.637 9.125 3.449 1.00 89.38 125 ILE A CA 1
ATOM 981 C C . ILE A 1 125 ? -1.605 8.981 4.970 1.00 89.38 125 ILE A C 1
ATOM 983 O O . ILE A 1 125 ? -1.623 7.870 5.499 1.00 89.38 125 ILE A O 1
ATOM 987 N N . ASP A 1 126 ? -1.539 10.106 5.674 1.00 87.88 126 ASP A N 1
ATOM 988 C CA . ASP A 1 126 ? -1.495 10.168 7.132 1.00 87.88 126 ASP A CA 1
ATOM 989 C C . ASP A 1 126 ? -2.900 10.367 7.697 1.00 87.88 126 ASP A C 1
ATOM 991 O O . ASP A 1 126 ? -3.461 11.464 7.684 1.00 87.88 126 ASP A O 1
ATOM 995 N N . PHE A 1 127 ? -3.470 9.285 8.218 1.00 83.69 127 PHE A N 1
ATOM 996 C CA . PHE A 1 127 ? -4.806 9.290 8.807 1.00 83.69 127 PHE A CA 1
ATOM 997 C C . PHE A 1 127 ? -4.832 9.939 10.189 1.00 83.69 127 PHE A C 1
ATOM 999 O O . PHE A 1 127 ? -5.879 10.409 10.616 1.00 83.69 127 PHE A O 1
ATOM 1006 N N . SER A 1 128 ? -3.689 10.000 10.880 1.00 82.75 128 SER A N 1
ATOM 1007 C CA . SER A 1 128 ? -3.611 10.613 12.212 1.00 82.75 128 SER A CA 1
ATOM 1008 C C . SER A 1 128 ? -3.712 12.131 12.116 1.00 82.75 128 SER A C 1
ATOM 1010 O O . SER A 1 128 ? -4.359 12.765 12.943 1.00 82.75 128 SER A O 1
ATOM 1012 N N . ASN A 1 129 ? -3.097 12.702 11.080 1.00 84.00 129 ASN A N 1
ATOM 1013 C CA . ASN A 1 129 ? -3.134 14.136 10.805 1.00 84.00 129 ASN A CA 1
ATOM 1014 C C . ASN A 1 129 ? -4.191 14.522 9.757 1.00 84.00 129 ASN A C 1
ATOM 1016 O O . ASN A 1 129 ? -4.372 15.704 9.482 1.00 84.00 129 ASN A O 1
ATOM 1020 N N . SER A 1 130 ? -4.908 13.547 9.186 1.00 84.06 130 SER A N 1
ATOM 1021 C CA . SER A 1 130 ? -5.858 13.744 8.080 1.00 84.06 130 SER A CA 1
ATOM 1022 C C . SER A 1 130 ? -5.230 14.436 6.864 1.00 84.06 130 SER A C 1
ATOM 1024 O O . SER A 1 130 ? -5.830 15.319 6.248 1.00 84.06 130 SER A O 1
ATOM 1026 N N . VAL A 1 131 ? -4.013 14.022 6.509 1.00 86.75 131 VAL A N 1
ATOM 1027 C CA . VAL A 1 131 ? -3.189 14.636 5.464 1.00 86.75 131 VAL A CA 1
ATOM 1028 C C . VAL A 1 131 ? -2.896 13.647 4.344 1.00 86.75 131 VAL A C 1
ATOM 1030 O O . VAL A 1 131 ? -2.507 12.505 4.576 1.00 86.75 131 VAL A O 1
ATOM 1033 N N . TYR A 1 132 ? -3.023 14.121 3.110 1.00 86.19 132 TYR A N 1
ATOM 1034 C CA . TYR A 1 132 ? -2.572 13.435 1.912 1.00 86.19 132 TYR A CA 1
ATOM 1035 C C . TYR A 1 132 ? -1.531 14.275 1.174 1.00 86.19 132 TYR A C 1
ATOM 1037 O O . TYR A 1 132 ? -1.781 15.431 0.816 1.00 86.19 132 TYR A O 1
ATOM 1045 N N . LYS A 1 133 ? -0.386 13.650 0.896 1.00 87.00 133 LYS A N 1
ATOM 1046 C CA . LYS A 1 133 ? 0.694 14.207 0.084 1.00 87.00 133 LYS A CA 1
ATOM 1047 C C . LYS A 1 133 ? 1.046 13.259 -1.042 1.00 87.00 133 LYS A C 1
ATOM 1049 O O . LYS A 1 133 ? 0.931 12.041 -0.916 1.00 87.00 133 LYS A O 1
ATOM 1054 N N . ARG A 1 134 ? 1.520 13.838 -2.136 1.00 85.44 134 ARG A N 1
ATOM 1055 C CA . ARG A 1 134 ? 2.089 13.094 -3.248 1.00 85.44 134 ARG A CA 1
ATOM 1056 C C . ARG A 1 134 ? 3.445 13.672 -3.585 1.00 85.44 134 ARG A C 1
ATOM 1058 O O . ARG A 1 134 ? 3.606 14.884 -3.651 1.00 85.44 134 ARG A O 1
ATOM 1065 N N . PHE A 1 135 ? 4.395 12.791 -3.836 1.00 84.69 135 PHE A N 1
ATOM 1066 C CA . PHE A 1 135 ? 5.737 13.154 -4.251 1.00 84.69 135 PHE A CA 1
ATOM 1067 C C . PHE A 1 135 ? 6.051 12.493 -5.583 1.00 84.69 135 PHE A C 1
ATOM 1069 O O . PHE A 1 135 ? 5.634 11.357 -5.835 1.00 84.69 135 PHE A O 1
ATOM 1076 N N . LEU A 1 136 ? 6.830 13.189 -6.403 1.00 84.56 136 LEU A N 1
ATOM 1077 C CA . LEU A 1 136 ? 7.486 12.601 -7.555 1.00 84.56 136 LEU A CA 1
ATOM 1078 C C . LEU A 1 136 ? 8.946 12.337 -7.181 1.00 84.56 136 LEU A C 1
ATOM 1080 O O . LEU A 1 136 ? 9.749 13.250 -6.984 1.00 84.56 136 LEU A O 1
ATOM 1084 N N . VAL A 1 137 ? 9.284 11.062 -7.041 1.00 80.12 137 VAL A N 1
ATOM 1085 C CA . VAL A 1 137 ? 10.638 10.620 -6.726 1.00 80.12 137 VAL A CA 1
ATOM 1086 C C . VAL A 1 137 ? 11.353 10.333 -8.037 1.00 80.12 137 VAL A C 1
ATOM 1088 O O . VAL A 1 137 ? 11.090 9.325 -8.689 1.00 80.12 137 VAL A O 1
ATOM 1091 N N . GLU A 1 138 ? 12.259 11.222 -8.428 1.00 77.44 138 GLU A N 1
ATOM 1092 C CA . GLU A 1 138 ? 13.103 11.055 -9.608 1.00 77.44 138 GLU A CA 1
ATOM 1093 C C . GLU A 1 138 ? 14.520 10.657 -9.194 1.00 77.44 138 GLU A C 1
ATOM 1095 O O . GLU A 1 138 ? 14.994 10.944 -8.089 1.00 77.44 138 GLU A O 1
ATOM 1100 N N . LYS A 1 139 ? 15.246 10.006 -10.103 1.00 65.75 139 LYS A N 1
ATOM 1101 C CA . LYS A 1 139 ? 16.650 9.657 -9.873 1.00 65.75 139 LYS A CA 1
ATOM 1102 C C . LYS A 1 139 ? 17.457 10.933 -9.572 1.00 65.75 139 LYS A C 1
ATOM 1104 O O . LYS A 1 139 ? 17.637 11.772 -10.447 1.00 65.75 139 LYS A O 1
ATOM 1109 N N . ASN A 1 140 ? 17.952 11.054 -8.337 1.00 63.38 140 ASN A N 1
ATOM 1110 C CA . ASN A 1 140 ? 18.691 12.206 -7.791 1.00 63.38 140 ASN A CA 1
ATOM 1111 C C . ASN A 1 140 ? 17.861 13.461 -7.447 1.00 63.38 140 ASN A C 1
ATOM 1113 O O . ASN A 1 140 ? 18.454 14.503 -7.172 1.00 63.38 140 ASN A O 1
ATOM 1117 N N . SER A 1 141 ? 16.525 13.392 -7.407 1.00 63.31 141 SER A N 1
ATOM 1118 C CA . SER A 1 141 ? 15.726 14.471 -6.815 1.00 63.31 141 SER A CA 1
ATOM 1119 C C . SER A 1 141 ? 14.435 13.957 -6.178 1.00 63.31 141 SER A C 1
ATOM 1121 O O . SER A 1 141 ? 13.680 13.200 -6.781 1.00 63.31 141 SER A O 1
ATOM 1123 N N . HIS A 1 142 ? 14.175 14.382 -4.943 1.00 60.66 142 HIS A N 1
ATOM 1124 C CA . HIS A 1 142 ? 12.855 14.269 -4.334 1.00 60.66 142 HIS A CA 1
ATOM 1125 C C . HIS A 1 142 ? 12.145 15.592 -4.572 1.00 60.66 142 HIS A C 1
ATOM 1127 O O . HIS A 1 142 ? 12.385 16.558 -3.848 1.00 60.66 142 HIS A O 1
ATOM 1133 N N . LYS A 1 143 ? 11.323 15.655 -5.619 1.00 65.75 143 LYS A N 1
ATOM 1134 C CA . LYS A 1 143 ? 10.443 16.800 -5.821 1.00 65.75 143 LYS A CA 1
ATOM 1135 C C . LYS A 1 143 ? 9.106 16.471 -5.185 1.00 65.75 143 LYS A C 1
ATOM 1137 O O . LYS A 1 143 ? 8.452 15.487 -5.534 1.00 65.75 143 LYS A O 1
ATOM 1142 N N . GLU A 1 144 ? 8.726 17.277 -4.204 1.00 63.53 144 GLU A N 1
ATOM 1143 C CA . GLU A 1 144 ? 7.326 17.321 -3.812 1.00 63.53 144 GLU A CA 1
ATOM 1144 C C . GLU A 1 144 ? 6.524 17.735 -5.044 1.00 63.53 144 GLU A C 1
ATOM 1146 O O . GLU A 1 144 ? 6.973 18.553 -5.848 1.00 63.53 144 GLU A O 1
ATOM 1151 N N . ASP A 1 145 ? 5.407 17.055 -5.265 1.00 67.25 145 ASP A N 1
ATOM 1152 C CA . ASP A 1 145 ? 4.509 17.429 -6.342 1.00 67.25 145 ASP A CA 1
ATOM 1153 C C . ASP A 1 145 ? 3.997 18.842 -6.039 1.00 67.25 145 ASP A C 1
ATOM 1155 O O . ASP A 1 145 ? 3.582 19.103 -4.912 1.00 67.25 145 ASP A O 1
ATOM 1159 N N . ASP A 1 146 ? 3.999 19.750 -7.019 1.00 65.00 146 ASP A N 1
ATOM 1160 C CA . ASP A 1 146 ? 3.556 21.144 -6.831 1.00 65.00 146 ASP A CA 1
ATOM 1161 C C . ASP A 1 146 ? 2.066 21.256 -6.438 1.00 65.00 146 ASP A C 1
ATOM 1163 O O . ASP A 1 146 ? 1.532 22.346 -6.208 1.00 65.00 146 ASP A O 1
ATOM 1167 N N . ARG A 1 147 ? 1.349 20.129 -6.386 1.00 67.81 147 ARG A N 1
ATOM 1168 C CA . ARG A 1 147 ? -0.029 20.061 -5.916 1.00 67.81 147 ARG A CA 1
ATOM 1169 C C . ARG A 1 147 ? -0.131 20.356 -4.416 1.00 67.81 147 ARG A C 1
ATOM 1171 O O . ARG A 1 147 ? 0.601 19.777 -3.618 1.00 67.81 147 ARG A O 1
ATOM 1178 N N . PRO A 1 148 ? -1.116 21.173 -4.005 1.00 68.62 148 PRO A N 1
ATOM 1179 C CA . PRO A 1 148 ? -1.337 21.460 -2.598 1.00 68.62 148 PRO A CA 1
ATOM 1180 C C . PRO A 1 148 ? -1.696 20.186 -1.826 1.00 68.62 148 PRO A C 1
ATOM 1182 O O . PRO A 1 148 ? -2.404 19.307 -2.335 1.00 68.62 148 PRO A O 1
ATOM 1185 N N . GLU A 1 149 ? -1.238 20.134 -0.576 1.00 78.56 149 GLU A N 1
ATOM 1186 C CA . GLU A 1 149 ? -1.636 19.132 0.410 1.00 78.56 149 GLU A CA 1
ATOM 1187 C C . GLU A 1 149 ? -3.166 19.003 0.445 1.00 78.56 149 GLU A C 1
ATOM 1189 O O . GLU A 1 149 ? -3.889 20.003 0.512 1.00 78.56 149 GLU A O 1
ATOM 1194 N N . GLN A 1 150 ? -3.675 17.771 0.382 1.00 82.44 150 GLN A N 1
ATOM 1195 C CA . GLN A 1 150 ? -5.117 17.527 0.431 1.00 82.44 150 GLN A CA 1
ATOM 1196 C C . GLN A 1 150 ? -5.500 17.046 1.823 1.00 82.44 150 GLN A C 1
ATOM 1198 O O . GLN A 1 150 ? -4.844 16.178 2.397 1.00 82.44 150 GLN A O 1
ATOM 1203 N N . LYS A 1 151 ? -6.599 17.583 2.352 1.00 81.81 151 LYS A N 1
ATOM 1204 C CA . LYS A 1 151 ? -7.176 17.096 3.604 1.00 81.81 151 LYS A CA 1
ATOM 1205 C C . LYS A 1 151 ? -7.977 15.829 3.350 1.00 81.81 151 LYS A C 1
ATOM 1207 O O . LYS A 1 151 ? -8.776 15.768 2.412 1.00 81.81 151 LYS A O 1
ATOM 1212 N N . LEU A 1 152 ? -7.773 14.834 4.201 1.00 81.12 152 LEU A N 1
ATOM 1213 C CA . LEU A 1 152 ? -8.593 13.633 4.232 1.00 81.12 152 LEU A CA 1
ATOM 1214 C C . LEU A 1 152 ? -9.932 13.923 4.930 1.00 81.12 152 LEU A C 1
ATOM 1216 O O . LEU A 1 152 ? -10.022 14.864 5.723 1.00 81.12 152 LEU A O 1
ATOM 1220 N N . PRO A 1 153 ? -10.986 13.141 4.641 1.00 78.62 153 PRO A N 1
ATOM 1221 C CA . PRO A 1 153 ? -12.220 13.199 5.413 1.00 78.62 153 PRO A CA 1
ATOM 1222 C C . PRO A 1 153 ? -11.954 12.917 6.897 1.00 78.62 153 PRO A C 1
ATOM 1224 O O . PRO A 1 153 ? -11.192 12.008 7.215 1.00 78.62 153 PRO A O 1
ATOM 1227 N N . ASP A 1 154 ? -12.642 13.634 7.788 1.00 76.12 154 ASP A N 1
ATOM 1228 C CA . ASP A 1 154 ? -12.667 13.336 9.227 1.00 76.12 154 ASP A CA 1
ATOM 1229 C C . ASP A 1 154 ? -13.533 12.091 9.490 1.00 76.12 154 ASP A C 1
ATOM 1231 O O . ASP A 1 154 ? -14.718 12.166 9.826 1.00 76.12 154 ASP A O 1
ATOM 1235 N N . LYS A 1 155 ? -12.960 10.930 9.178 1.00 75.19 155 LYS A N 1
ATOM 1236 C CA . LYS A 1 155 ? -13.589 9.612 9.222 1.00 75.19 155 LYS A CA 1
ATOM 1237 C C . LYS A 1 155 ? -12.535 8.548 9.550 1.00 75.19 155 LYS A C 1
ATOM 1239 O O . LYS A 1 155 ? -11.406 8.623 9.071 1.00 75.19 155 LYS A O 1
ATOM 1244 N N . GLU A 1 156 ? -12.916 7.505 10.286 1.00 73.44 156 GLU A N 1
ATOM 1245 C CA . GLU A 1 156 ? -12.039 6.366 10.580 1.00 73.44 156 GLU A CA 1
ATOM 1246 C C . GLU A 1 156 ? -11.778 5.549 9.308 1.00 73.44 156 GLU A C 1
ATOM 1248 O O . GLU A 1 156 ? -12.702 5.229 8.555 1.00 73.44 156 GLU A O 1
ATOM 1253 N N . VAL A 1 157 ? -10.523 5.158 9.075 1.00 75.12 157 VAL A N 1
ATOM 1254 C CA . VAL A 1 157 ? -10.210 4.171 8.037 1.00 75.12 157 VAL A CA 1
ATOM 1255 C C . VAL A 1 157 ? -10.574 2.786 8.538 1.00 75.12 157 VAL A C 1
ATOM 1257 O O . VAL A 1 157 ? -9.939 2.247 9.443 1.00 75.12 157 VAL A O 1
ATOM 1260 N N . ILE A 1 158 ? -11.575 2.189 7.902 1.00 70.81 158 ILE A N 1
ATOM 1261 C CA . ILE A 1 158 ? -12.091 0.866 8.267 1.00 70.81 158 ILE A CA 1
ATOM 1262 C C . ILE A 1 158 ? -11.612 -0.235 7.318 1.00 70.81 158 ILE A C 1
ATOM 1264 O O . ILE A 1 158 ? -11.819 -1.416 7.583 1.00 70.81 158 ILE A O 1
ATOM 1268 N N . GLY A 1 159 ? -10.950 0.122 6.216 1.00 69.69 159 GLY A N 1
ATOM 1269 C CA . GLY A 1 159 ? -10.408 -0.865 5.294 1.00 69.69 159 GLY A CA 1
ATOM 1270 C C . GLY A 1 159 ? -9.709 -0.276 4.079 1.00 69.69 159 GLY A C 1
ATOM 1271 O O . GLY A 1 159 ? -9.634 0.938 3.892 1.00 69.69 159 GLY A O 1
ATOM 1272 N N . LEU A 1 160 ? -9.213 -1.181 3.241 1.00 74.38 160 LEU A N 1
ATOM 1273 C CA . LEU A 1 160 ? -8.630 -0.891 1.937 1.00 74.38 160 LEU A CA 1
ATOM 1274 C C . LEU A 1 160 ? -9.465 -1.578 0.856 1.00 74.38 160 LEU A C 1
ATOM 1276 O O . LEU A 1 160 ? -10.079 -2.618 1.095 1.00 74.38 160 LEU A O 1
ATOM 1280 N N . TRP A 1 161 ? -9.472 -1.000 -0.337 1.00 73.94 161 TRP A N 1
ATOM 1281 C CA . TRP A 1 161 ? -10.095 -1.575 -1.523 1.00 73.94 161 TRP A CA 1
ATOM 1282 C C . TRP A 1 161 ? -9.169 -1.409 -2.721 1.00 73.94 161 TRP A C 1
ATOM 1284 O O . TRP A 1 161 ? -8.156 -0.717 -2.649 1.00 73.94 161 TRP A O 1
ATOM 1294 N N . GLY A 1 162 ? -9.513 -2.032 -3.838 1.00 72.19 162 GLY A N 1
ATOM 1295 C CA . GLY A 1 162 ? -8.752 -1.876 -5.059 1.00 72.19 162 GLY A CA 1
ATOM 1296 C C . GLY A 1 162 ? -9.360 -2.631 -6.223 1.00 72.19 162 GLY A C 1
ATOM 1297 O O . GLY A 1 162 ? -10.358 -3.338 -6.083 1.00 72.19 162 GLY A O 1
ATOM 1298 N N . THR A 1 163 ? -8.759 -2.457 -7.389 1.00 72.06 163 THR A N 1
ATOM 1299 C CA . THR A 1 163 ? -9.241 -3.028 -8.644 1.00 72.06 163 THR A CA 1
ATOM 1300 C C . THR A 1 163 ? -8.095 -3.182 -9.637 1.00 72.06 163 THR A C 1
ATOM 1302 O O . THR A 1 163 ? -7.110 -2.456 -9.562 1.00 72.06 163 THR A O 1
ATOM 1305 N N . ASN A 1 164 ? -8.228 -4.094 -10.598 1.00 68.31 164 ASN A N 1
ATOM 1306 C CA . ASN A 1 164 ? -7.265 -4.277 -11.693 1.00 68.31 164 ASN A CA 1
ATOM 1307 C C . ASN A 1 164 ? -7.611 -3.440 -12.936 1.00 68.31 164 ASN A C 1
ATOM 1309 O O . ASN A 1 164 ? -7.235 -3.790 -14.050 1.00 68.31 164 ASN A O 1
ATOM 1313 N N . LEU A 1 165 ? -8.380 -2.365 -12.761 1.00 60.59 165 LEU A N 1
ATOM 1314 C CA . LEU A 1 165 ? -8.843 -1.506 -13.855 1.00 60.59 165 LEU A CA 1
ATOM 1315 C C . LEU A 1 165 ? -7.918 -0.309 -14.121 1.00 60.59 165 LEU A C 1
ATOM 1317 O O . LEU A 1 165 ? -8.297 0.596 -14.860 1.00 60.59 165 LEU A O 1
ATOM 1321 N N . GLY A 1 166 ? -6.724 -0.273 -13.522 1.00 57.91 166 GLY A N 1
ATOM 1322 C CA . GLY A 1 166 ? -5.729 0.745 -13.849 1.00 57.91 166 GLY A CA 1
ATOM 1323 C C . GLY A 1 166 ? -5.235 0.631 -15.292 1.00 57.91 166 GLY A C 1
ATOM 1324 O O . GLY A 1 166 ? -5.432 -0.388 -15.960 1.00 57.91 166 GLY A O 1
ATOM 1325 N N . GLU A 1 167 ? -4.556 1.674 -15.774 1.00 56.06 167 GLU A N 1
ATOM 1326 C CA . GLU A 1 167 ? -3.884 1.631 -17.076 1.00 56.06 167 GLU A CA 1
ATOM 1327 C C . GLU A 1 167 ? -2.978 0.391 -17.156 1.00 56.06 167 GLU A C 1
ATOM 1329 O O . GLU A 1 167 ? -2.280 0.046 -16.203 1.00 56.06 167 GLU A O 1
ATOM 1334 N N . HIS A 1 168 ? -3.055 -0.334 -18.275 1.00 61.53 168 HIS A N 1
ATOM 1335 C CA . HIS A 1 168 ? -2.359 -1.612 -18.491 1.00 61.53 168 HIS A CA 1
ATOM 1336 C C . HIS A 1 168 ? -2.726 -2.752 -17.517 1.00 61.53 168 HIS A C 1
ATOM 1338 O O . HIS A 1 168 ? -1.976 -3.719 -17.392 1.00 61.53 168 HIS A O 1
ATOM 1344 N N . GLY A 1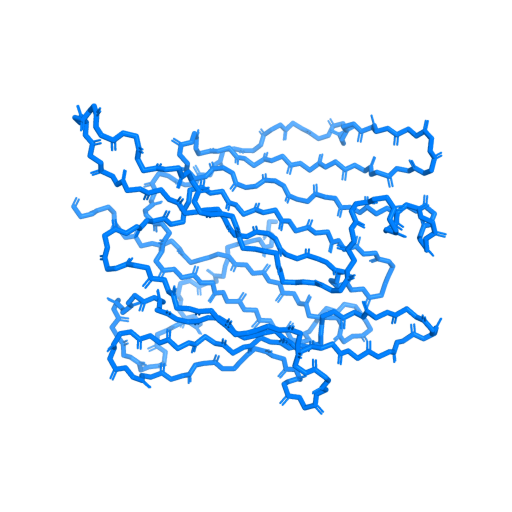 169 ? -3.884 -2.679 -16.852 1.00 59.44 169 GLY A N 1
ATOM 1345 C CA . GLY A 1 169 ? -4.313 -3.684 -15.876 1.00 59.44 169 GLY A CA 1
ATOM 1346 C C . GLY A 1 169 ? -3.620 -3.543 -14.519 1.00 59.44 169 GLY A C 1
ATOM 1347 O O . GLY A 1 169 ? -3.608 -4.493 -13.732 1.00 59.44 169 GLY A O 1
ATOM 1348 N N . ALA A 1 170 ? -3.021 -2.377 -14.254 1.00 68.19 170 ALA A N 1
ATOM 1349 C CA . ALA A 1 170 ? -2.365 -2.086 -12.992 1.00 68.19 170 ALA A CA 1
ATOM 1350 C C . ALA A 1 170 ? -3.358 -2.148 -11.824 1.00 68.19 170 ALA A C 1
ATOM 1352 O O . ALA A 1 170 ? -4.495 -1.668 -11.906 1.00 68.19 170 ALA A O 1
ATOM 1353 N N . LEU A 1 171 ? -2.895 -2.719 -10.713 1.00 75.56 171 LEU A N 1
ATOM 1354 C CA . LEU A 1 171 ? -3.629 -2.725 -9.458 1.00 75.56 171 LEU A CA 1
ATOM 1355 C C . LEU A 1 171 ? -3.757 -1.283 -8.947 1.00 75.56 171 LEU A C 1
ATOM 1357 O O . LEU A 1 171 ? -2.762 -0.627 -8.657 1.00 75.56 171 LEU A O 1
ATOM 1361 N N . GLN A 1 172 ? -4.983 -0.793 -8.824 1.00 75.19 172 GLN A N 1
ATOM 1362 C CA . GLN A 1 172 ? -5.297 0.436 -8.106 1.00 75.19 172 GLN A CA 1
ATOM 1363 C C . GLN A 1 172 ? -5.702 0.090 -6.680 1.00 75.19 172 GLN A C 1
ATOM 1365 O O . GLN A 1 172 ? -6.416 -0.889 -6.461 1.00 75.19 172 GLN A O 1
ATOM 1370 N N . LEU A 1 173 ? -5.262 0.905 -5.725 1.00 76.75 173 LEU A N 1
ATOM 1371 C CA . LEU A 1 173 ? -5.605 0.785 -4.315 1.00 76.75 173 LEU A CA 1
ATOM 1372 C C . LEU A 1 173 ? -6.298 2.068 -3.859 1.00 76.75 173 LEU A C 1
ATOM 1374 O O . LEU A 1 173 ? -5.936 3.164 -4.284 1.00 76.75 173 LEU A O 1
ATOM 1378 N N . GLY A 1 174 ? -7.257 1.932 -2.959 1.00 77.06 174 GLY A N 1
ATOM 1379 C CA . GLY A 1 174 ? -7.842 3.048 -2.246 1.00 77.06 174 GLY A CA 1
ATOM 1380 C C . GLY A 1 174 ? -8.205 2.675 -0.817 1.00 77.06 174 GLY A C 1
ATOM 1381 O O . GLY A 1 174 ? -8.031 1.540 -0.365 1.00 77.06 174 GLY A O 1
ATOM 1382 N N . VAL A 1 175 ? -8.711 3.669 -0.100 1.00 77.69 175 VAL A N 1
ATOM 1383 C CA . VAL A 1 175 ? -9.060 3.576 1.319 1.00 77.69 175 VAL A CA 1
ATOM 1384 C C . VAL A 1 175 ? -10.570 3.634 1.497 1.00 77.69 175 VAL A C 1
ATOM 1386 O O . VAL A 1 175 ? -11.285 4.226 0.685 1.00 77.69 175 VAL A O 1
ATOM 1389 N N . ILE A 1 176 ? -11.054 2.997 2.558 1.00 74.00 176 ILE A N 1
ATOM 1390 C CA . ILE A 1 176 ? -12.462 2.986 2.937 1.00 74.00 176 ILE A CA 1
ATOM 1391 C C . ILE A 1 176 ? -12.608 3.746 4.245 1.00 74.00 176 ILE A C 1
ATOM 1393 O O . ILE A 1 176 ? -12.018 3.371 5.259 1.00 74.00 176 ILE A O 1
ATOM 1397 N N . PHE A 1 177 ? -13.441 4.779 4.214 1.00 75.00 177 PHE A N 1
ATOM 1398 C CA . PHE A 1 177 ? -13.765 5.598 5.370 1.00 75.00 177 PHE A CA 1
ATOM 1399 C C . PHE A 1 177 ? -15.122 5.193 5.959 1.00 75.00 177 PHE A C 1
ATOM 1401 O O . PHE A 1 177 ? -16.115 5.100 5.237 1.00 75.00 177 PHE A O 1
ATOM 1408 N N . GLY A 1 178 ? -15.166 4.972 7.270 1.00 69.25 178 GLY A N 1
ATOM 1409 C CA . GLY A 1 178 ? -16.373 4.738 8.061 1.00 69.25 178 GLY A CA 1
ATOM 1410 C C . GLY A 1 178 ? -16.749 5.956 8.904 1.00 69.25 178 GLY A C 1
ATOM 1411 O O . GLY A 1 178 ? -16.049 6.962 8.920 1.00 69.25 178 GLY A O 1
ATOM 1412 N N . LYS A 1 179 ? -17.877 5.897 9.616 1.00 67.75 179 LYS A N 1
ATOM 1413 C CA . LYS A 1 179 ? -18.188 6.921 10.628 1.00 67.75 179 LYS A CA 1
ATOM 1414 C C . LYS A 1 179 ? -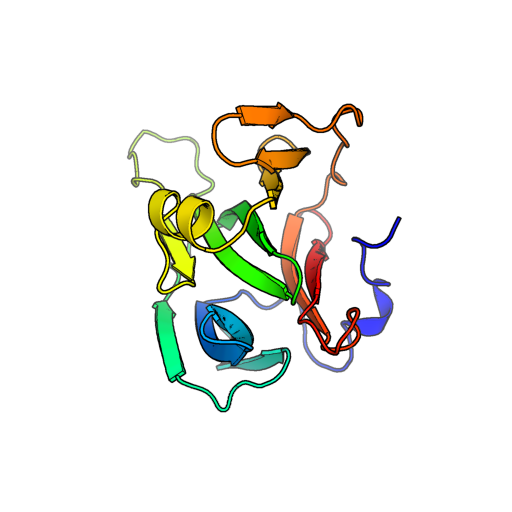17.260 6.741 11.832 1.00 67.75 179 LYS A C 1
ATOM 1416 O O . LYS A 1 179 ? -17.036 5.602 12.234 1.00 67.75 179 LYS A O 1
ATOM 1421 N N . ASN A 1 180 ? -16.790 7.845 12.413 1.00 61.56 180 ASN A N 1
ATOM 1422 C CA . ASN A 1 180 ? -16.110 7.829 13.711 1.00 61.56 180 ASN A CA 1
ATOM 1423 C C . ASN A 1 180 ? -17.061 7.210 14.754 1.00 61.56 180 ASN A C 1
ATOM 1425 O O . ASN A 1 180 ? -18.240 7.577 14.789 1.00 61.56 180 ASN A O 1
ATOM 1429 N N . ARG A 1 181 ? -16.578 6.226 15.522 1.00 54.19 181 ARG A N 1
ATOM 1430 C CA . ARG A 1 181 ? -17.320 5.628 16.644 1.00 54.19 181 ARG A CA 1
ATOM 1431 C C . ARG A 1 181 ? -17.224 6.484 17.895 1.00 54.19 181 ARG A C 1
ATOM 1433 O O . ARG A 1 181 ? -16.140 7.062 18.117 1.00 54.19 181 ARG A O 1
#

Foldseek 3Di:
DPFADDLVVPPPDDDLFAFFKKKWFWDDDPNATAGQKMWTATPVRDIDIAGDPPHDTQDMGTDDPQKAFFKWKWKAAPQATAKIKTWIDGPDDDDPDPDTDIDIRHPDDPVRVQVPGQWMKMWMQGLNQQWIFIWIDGNPDTHGDPDDIDGHPPFGFSDKHWHLPPVVSYIDIHTHGDHDD

Radius of gyration: 16.28 Å; Cα contacts (8 Å, |Δi|>4): 394; chains: 1; bounding box: 41×38×47 Å